Protein AF-A0A935LZ46-F1 (afdb_monomer_lite)

pLDDT: mean 86.14, std 10.17, range [53.03, 98.19]

Foldseek 3Di:
DWWWFKDADQDDVQFPGAWAWELPPFVVLCVCFVVVCAALAHDPPDDDAREETFTDDPVDPDRRLRDDAQWHHHDDCTSHHFLFTWGAPLLVVLQVVWFADPQWDWAWYWYQHPNDTHTITGTGHNDDQQQFWPQVPWFKWWQPDFPPDRDCVSPIGGDPDGDHGPVSVVCVVVVCPDRTDIFTQETEGADDGQWDDGPNRPRITGDPVSVVSCVVSVGPPIDIGTDPRYHYHYPDDDD

Radius of gyration: 18.77 Å; chains: 1; bounding box: 46×38×45 Å

Structure (mmCIF, N/CA/C/O backbone):
data_AF-A0A935LZ46-F1
#
_entry.id   AF-A0A935LZ46-F1
#
loop_
_atom_site.group_PDB
_atom_site.id
_atom_site.type_symbol
_atom_site.label_atom_id
_atom_site.label_alt_id
_atom_site.label_comp_id
_atom_site.label_asym_id
_atom_site.label_entity_id
_atom_site.label_seq_id
_atom_site.pdbx_PDB_ins_code
_atom_site.Cartn_x
_atom_site.Cartn_y
_atom_site.Cartn_z
_atom_site.occupancy
_atom_site.B_iso_or_equiv
_atom_site.auth_seq_id
_atom_site.auth_comp_id
_atom_site.auth_asym_id
_atom_site.auth_atom_id
_atom_site.pdbx_PDB_model_num
ATOM 1 N N . MET A 1 1 ? -1.292 -0.400 -19.312 1.00 72.69 1 MET A N 1
ATOM 2 C CA . MET A 1 1 ? -2.500 -0.202 -18.475 1.00 72.69 1 MET A CA 1
ATOM 3 C C . MET A 1 1 ? -2.251 0.970 -17.535 1.00 72.69 1 MET A C 1
ATOM 5 O O . MET A 1 1 ? -1.100 1.163 -17.160 1.00 72.69 1 MET A O 1
ATOM 9 N N . PHE A 1 2 ? -3.266 1.765 -17.183 1.00 84.56 2 PHE A N 1
ATOM 10 C CA . PHE A 1 2 ? -3.072 2.889 -16.261 1.00 84.56 2 PHE A CA 1
ATOM 11 C C . PHE A 1 2 ? -3.170 2.426 -14.809 1.00 84.56 2 PHE A C 1
ATOM 13 O O . PHE A 1 2 ? -4.133 1.772 -14.417 1.00 84.56 2 PHE A O 1
ATOM 20 N N . TYR A 1 3 ? -2.150 2.777 -14.030 1.00 91.88 3 TYR A N 1
ATOM 21 C CA . TYR A 1 3 ? -2.175 2.679 -12.577 1.00 91.88 3 TYR A CA 1
ATOM 22 C C . TYR A 1 3 ? -2.233 4.085 -11.995 1.00 91.88 3 TYR A C 1
ATOM 24 O O . TYR A 1 3 ? -1.720 5.048 -12.568 1.00 91.88 3 TYR A O 1
ATOM 32 N N . TYR A 1 4 ? -2.841 4.196 -10.827 1.00 92.94 4 TYR A N 1
ATOM 33 C CA . TYR A 1 4 ? -2.971 5.429 -10.073 1.00 92.94 4 TYR A CA 1
ATOM 34 C C . TYR A 1 4 ? -2.252 5.293 -8.744 1.00 92.94 4 TYR A C 1
ATOM 36 O O . TYR A 1 4 ? -2.029 4.192 -8.254 1.00 92.94 4 TYR A O 1
ATOM 44 N N . GLN A 1 5 ? -1.884 6.416 -8.147 1.00 91.88 5 GLN A N 1
ATOM 45 C CA . GLN A 1 5 ? -1.277 6.428 -6.830 1.00 91.88 5 GLN A CA 1
ATOM 46 C C . GLN A 1 5 ? -2.345 6.720 -5.776 1.00 91.88 5 GLN A C 1
ATOM 48 O O . GLN A 1 5 ? -3.014 7.753 -5.856 1.00 91.88 5 GLN A O 1
ATOM 53 N N . LEU A 1 6 ? -2.495 5.819 -4.804 1.00 91.81 6 LEU A N 1
ATOM 54 C CA . LEU A 1 6 ? -3.386 5.971 -3.654 1.00 91.81 6 LEU A CA 1
ATOM 55 C C . LEU A 1 6 ? -2.607 6.494 -2.448 1.00 91.81 6 LEU A C 1
ATOM 57 O O . LEU A 1 6 ? -1.629 5.881 -2.016 1.00 91.81 6 LEU A O 1
ATOM 61 N N . TYR A 1 7 ? -3.088 7.588 -1.862 1.00 86.25 7 TYR A N 1
ATOM 62 C CA . TYR A 1 7 ? -2.537 8.174 -0.643 1.00 86.25 7 TYR A CA 1
ATOM 63 C C . TYR A 1 7 ? -3.631 8.546 0.353 1.00 86.25 7 TYR A C 1
ATOM 65 O O . TYR A 1 7 ? -4.773 8.783 -0.043 1.00 86.25 7 TYR A O 1
ATOM 73 N N . PRO A 1 8 ? -3.280 8.706 1.635 1.00 83.75 8 PRO A N 1
ATOM 74 C CA . PRO A 1 8 ? -4.127 9.424 2.566 1.00 83.75 8 PRO A CA 1
ATOM 75 C C . PRO A 1 8 ? -4.177 10.922 2.218 1.00 83.75 8 PRO A C 1
ATOM 77 O O . PRO A 1 8 ? -3.162 11.604 2.074 1.00 83.75 8 PRO A O 1
ATOM 80 N N . ASN A 1 9 ? -5.387 11.454 2.101 1.00 81.69 9 ASN A N 1
ATOM 81 C CA . ASN A 1 9 ? -5.690 12.859 1.899 1.00 81.69 9 ASN A CA 1
ATOM 82 C C . ASN A 1 9 ? -5.450 13.617 3.204 1.00 81.69 9 ASN A C 1
ATOM 84 O O . ASN A 1 9 ? -6.306 13.649 4.088 1.00 81.69 9 ASN A O 1
ATOM 88 N N . LEU A 1 10 ? -4.291 14.266 3.304 1.00 72.81 10 LEU A N 1
ATOM 89 C CA . LEU A 1 10 ? -3.897 15.045 4.481 1.00 72.81 10 LEU A CA 1
ATOM 90 C C . LEU A 1 10 ? -4.795 16.273 4.733 1.00 72.81 10 LEU A C 1
ATOM 92 O O . LEU A 1 10 ? -4.723 16.877 5.801 1.00 72.81 10 LEU A O 1
ATOM 96 N N . THR A 1 11 ? -5.639 16.642 3.767 1.00 71.62 11 THR A N 1
ATOM 97 C CA . THR A 1 11 ? -6.533 17.802 3.812 1.00 71.62 11 THR A CA 1
ATOM 98 C C . THR A 1 11 ? -7.988 17.362 3.669 1.00 71.62 11 THR A C 1
ATOM 100 O O . THR A 1 11 ? -8.595 17.489 2.605 1.00 71.62 11 THR A O 1
ATOM 103 N N . LEU A 1 12 ? -8.564 16.834 4.750 1.00 72.56 12 LEU A N 1
ATOM 104 C CA . LEU A 1 12 ? -9.996 16.542 4.814 1.00 72.56 12 LEU A CA 1
ATOM 105 C C . LEU A 1 12 ? -10.769 17.762 5.356 1.00 72.56 12 LEU A C 1
ATOM 107 O O . LEU A 1 12 ? -10.416 18.278 6.421 1.00 72.56 12 LEU A O 1
ATOM 111 N N . PRO A 1 13 ? -11.835 18.231 4.677 1.00 70.00 13 PRO A N 1
ATOM 112 C CA . PRO A 1 13 ? -12.670 19.318 5.183 1.00 70.00 13 PRO A CA 1
ATOM 113 C C . PRO A 1 13 ? -13.204 19.018 6.589 1.00 70.00 13 PRO A C 1
ATOM 115 O O . PRO A 1 13 ? -13.739 17.944 6.843 1.00 70.00 13 PRO A O 1
ATOM 118 N N . GLY A 1 14 ? -13.046 19.967 7.512 1.00 70.81 14 GLY A N 1
ATOM 119 C CA . GLY A 1 14 ? -13.464 19.806 8.911 1.00 70.81 14 GLY A CA 1
ATOM 120 C C . GLY A 1 14 ? -12.504 18.991 9.788 1.00 70.81 14 GLY A C 1
ATOM 121 O O . GLY A 1 14 ? -12.657 18.994 11.007 1.00 70.81 14 GLY A O 1
ATOM 122 N N . VAL A 1 15 ? -11.473 18.367 9.213 1.00 71.88 15 VAL A N 1
ATOM 123 C CA . VAL A 1 15 ? -10.475 17.581 9.948 1.00 71.88 15 VAL A CA 1
ATOM 124 C C . VAL A 1 15 ? -9.173 18.374 10.040 1.00 71.88 15 VAL A C 1
ATOM 126 O O . VAL A 1 15 ? -8.519 18.668 9.044 1.00 71.88 15 VAL A O 1
ATOM 129 N N . LYS A 1 16 ? -8.771 18.727 11.266 1.00 68.94 16 LYS A N 1
ATOM 130 C CA . LYS A 1 16 ? -7.572 19.552 11.507 1.00 68.94 16 LYS A CA 1
ATOM 131 C C . LYS A 1 16 ? -6.251 18.800 11.288 1.00 68.94 16 LYS A C 1
ATOM 133 O O . LYS A 1 16 ? -5.224 19.430 11.058 1.00 68.94 16 LYS A O 1
ATOM 138 N N . TYR A 1 17 ? -6.268 17.480 11.431 1.00 73.62 17 TYR A N 1
ATOM 139 C CA . TYR A 1 17 ? -5.152 16.563 11.189 1.00 73.62 17 TYR A CA 1
ATOM 140 C C . TYR A 1 17 ? -5.719 15.158 10.997 1.00 73.62 17 TYR A C 1
ATOM 142 O O . TYR A 1 17 ? -6.695 14.797 11.665 1.00 73.62 17 TYR A O 1
ATOM 150 N N . LEU A 1 18 ? -5.090 14.364 10.129 1.00 79.44 18 LEU A N 1
ATOM 151 C CA . LEU A 1 18 ? -5.390 12.941 10.056 1.00 79.44 18 LEU A CA 1
ATOM 152 C C . LEU A 1 18 ? -4.885 12.239 11.322 1.00 79.44 18 LEU A C 1
ATOM 154 O O . LEU A 1 18 ? -3.733 12.451 11.721 1.00 79.44 18 LEU A O 1
ATOM 158 N N . PRO A 1 19 ? -5.730 11.434 11.977 1.00 87.06 19 PRO A N 1
ATOM 159 C CA . PRO A 1 19 ? -5.279 10.571 13.048 1.00 87.06 19 PRO A CA 1
ATOM 160 C C . PRO A 1 19 ? -4.571 9.334 12.480 1.00 87.06 19 PRO A C 1
ATOM 162 O O . PRO A 1 19 ? -4.832 8.900 11.360 1.00 87.06 19 PRO A O 1
ATOM 165 N N . TYR A 1 20 ? -3.706 8.752 13.298 1.00 89.56 20 TYR A N 1
ATOM 166 C CA . TYR A 1 20 ? -3.020 7.492 13.048 1.00 89.56 20 TYR A CA 1
ATOM 167 C C . TYR A 1 20 ? -3.557 6.428 14.001 1.00 89.56 20 TYR A C 1
ATOM 169 O O . TYR A 1 20 ? -3.895 6.729 15.152 1.00 89.56 20 TYR A O 1
ATOM 177 N N . ALA A 1 21 ? -3.588 5.179 13.549 1.00 92.44 21 ALA A N 1
ATOM 178 C CA . ALA A 1 21 ? -3.959 4.038 14.371 1.00 92.44 21 ALA A CA 1
ATOM 179 C C . ALA A 1 21 ? -2.770 3.583 15.228 1.00 92.44 21 ALA A C 1
ATOM 181 O O . ALA A 1 21 ? -1.761 3.108 14.716 1.00 92.44 21 ALA A O 1
ATOM 182 N N . SER A 1 22 ? -2.877 3.705 16.548 1.00 91.81 22 SER A N 1
ATOM 183 C CA . SER A 1 22 ? -1.863 3.231 17.491 1.00 91.81 22 SER A CA 1
ATOM 184 C C . SER A 1 22 ? -2.217 1.849 18.022 1.00 91.81 22 SER A C 1
ATOM 186 O O . SER A 1 22 ? -3.271 1.668 18.633 1.00 91.81 22 SER A O 1
ATOM 188 N N . GLY A 1 23 ? -1.310 0.891 17.836 1.00 91.75 23 GLY A N 1
ATOM 189 C CA . GLY A 1 23 ? -1.417 -0.459 18.384 1.00 91.75 23 GLY A CA 1
ATOM 190 C C . GLY A 1 23 ? -0.950 -0.592 19.834 1.00 91.75 23 GLY A C 1
ATOM 191 O O . GLY A 1 23 ? -1.043 -1.679 20.385 1.00 91.75 23 GLY A O 1
ATOM 192 N N . HIS A 1 24 ? -0.466 0.477 20.480 1.00 89.62 24 HIS A N 1
ATOM 193 C CA . HIS A 1 24 ? 0.041 0.415 21.864 1.00 89.62 24 HIS A CA 1
ATOM 194 C C . HIS A 1 24 ? -1.024 0.006 22.891 1.00 89.62 24 HIS A C 1
ATOM 196 O O . HIS A 1 24 ? -0.695 -0.477 23.970 1.00 89.62 24 HIS A O 1
ATOM 202 N N . THR A 1 25 ? -2.299 0.228 22.576 1.00 87.94 25 THR A N 1
ATOM 203 C CA . THR A 1 25 ? -3.436 -0.134 23.430 1.00 87.94 25 THR A CA 1
ATOM 204 C C . THR A 1 25 ? -3.940 -1.553 23.187 1.00 87.94 25 THR A C 1
ATOM 206 O O . THR A 1 25 ? -4.748 -2.057 23.967 1.00 87.94 25 THR A O 1
ATOM 209 N N . VAL A 1 26 ? -3.437 -2.231 22.151 1.00 92.06 26 VAL A N 1
ATOM 210 C CA . VAL A 1 26 ? -3.789 -3.618 21.865 1.00 92.06 26 VAL A CA 1
ATOM 211 C C . VAL A 1 26 ? -3.231 -4.510 22.972 1.00 92.06 26 VAL A C 1
ATOM 213 O O . VAL A 1 26 ? -2.052 -4.460 23.327 1.00 92.06 26 VAL A O 1
ATOM 216 N N . LYS A 1 27 ? -4.077 -5.37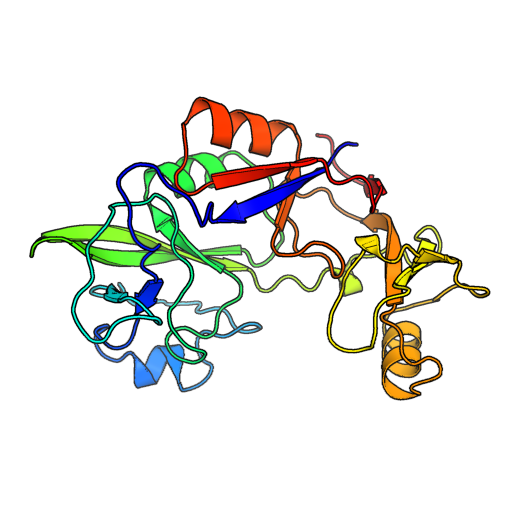7 23.528 1.00 90.00 27 LYS A N 1
ATOM 217 C CA . LYS A 1 27 ? -3.631 -6.365 24.513 1.00 90.00 27 LYS A CA 1
ATOM 218 C C . LYS A 1 27 ? -2.527 -7.240 23.911 1.00 90.00 27 LYS A C 1
ATOM 220 O O . LYS A 1 27 ? -2.704 -7.793 22.830 1.00 90.00 27 LYS A O 1
ATOM 225 N N . ASN A 1 28 ? -1.417 -7.398 24.636 1.00 87.31 28 ASN A N 1
ATOM 226 C CA . ASN A 1 28 ? -0.228 -8.132 24.186 1.00 87.31 28 ASN A CA 1
ATOM 227 C C . ASN A 1 28 ? 0.441 -7.542 22.926 1.00 87.31 28 ASN A C 1
ATOM 229 O O . ASN A 1 28 ? 1.118 -8.272 22.204 1.00 87.31 28 ASN A O 1
ATOM 233 N N . ALA A 1 29 ? 0.286 -6.238 22.663 1.00 87.06 29 ALA A N 1
ATOM 234 C CA . ALA A 1 29 ? 0.909 -5.560 21.524 1.00 87.06 29 ALA A CA 1
ATOM 235 C C . ALA A 1 29 ? 2.418 -5.829 21.410 1.00 87.06 29 ALA A C 1
ATOM 237 O O . ALA A 1 29 ? 2.915 -6.046 20.312 1.00 87.06 29 ALA A O 1
ATOM 238 N N . GLU A 1 30 ? 3.145 -5.877 22.531 1.00 85.62 30 GLU A N 1
ATOM 239 C CA . GLU A 1 30 ? 4.579 -6.198 22.528 1.00 85.62 30 GLU A CA 1
ATOM 240 C C . GLU A 1 30 ? 4.865 -7.585 21.952 1.00 85.62 30 GLU A C 1
ATOM 242 O O . GLU A 1 30 ? 5.786 -7.746 21.157 1.00 85.62 30 GLU A O 1
ATOM 247 N N . ILE A 1 31 ? 4.040 -8.577 22.289 1.00 87.19 31 ILE A N 1
ATOM 248 C CA . ILE A 1 31 ? 4.210 -9.938 21.786 1.00 87.19 31 ILE A CA 1
ATOM 249 C C . ILE A 1 31 ? 4.001 -9.958 20.280 1.00 87.19 31 ILE A C 1
ATOM 251 O O . ILE A 1 31 ? 4.809 -10.553 19.589 1.00 87.19 31 ILE A O 1
ATOM 255 N N . TYR A 1 32 ? 2.963 -9.317 19.751 1.00 86.06 32 TYR A N 1
ATOM 256 C CA . TYR A 1 32 ? 2.658 -9.432 18.322 1.00 86.06 32 TYR A CA 1
ATOM 257 C C . TYR A 1 32 ? 3.468 -8.479 17.443 1.00 86.06 32 TYR A C 1
ATOM 259 O O . TYR A 1 32 ? 3.843 -8.852 16.336 1.00 86.06 32 TYR A O 1
ATOM 267 N N . PHE A 1 33 ? 3.742 -7.266 17.921 1.00 87.06 33 PHE A N 1
ATOM 268 C CA . PHE A 1 33 ? 4.290 -6.194 17.093 1.00 87.06 33 PHE A CA 1
ATOM 269 C C . PHE A 1 33 ? 5.778 -5.914 17.364 1.00 87.06 33 PHE A C 1
ATOM 271 O O . PHE A 1 33 ? 6.503 -5.565 16.439 1.00 87.06 33 PHE A O 1
ATOM 278 N N . ASN A 1 34 ? 6.269 -6.113 18.596 1.00 76.06 34 ASN A N 1
ATOM 279 C CA . ASN A 1 34 ? 7.674 -5.838 18.945 1.00 76.06 34 ASN A CA 1
ATOM 280 C C . ASN A 1 34 ? 8.606 -7.047 18.714 1.00 76.06 34 ASN A C 1
ATOM 282 O O . ASN A 1 34 ? 9.808 -6.886 18.536 1.00 76.06 34 ASN A O 1
ATOM 286 N N . THR A 1 35 ? 8.077 -8.274 18.684 1.00 70.75 35 THR A N 1
ATOM 287 C CA . T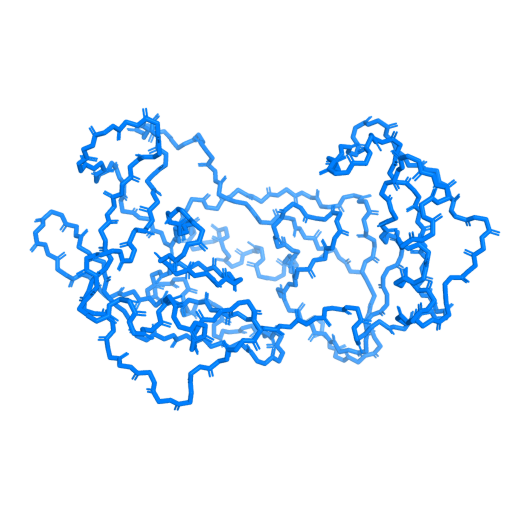HR A 1 35 ? 8.887 -9.494 18.470 1.00 70.75 35 THR A CA 1
ATOM 288 C C . THR A 1 35 ? 9.101 -9.855 16.993 1.00 70.75 35 THR A C 1
ATOM 290 O O . THR A 1 35 ? 9.632 -10.925 16.702 1.00 70.75 35 THR A O 1
ATOM 293 N N . ASN A 1 36 ? 8.687 -8.992 16.057 1.00 69.44 36 ASN A N 1
ATOM 294 C CA . ASN A 1 36 ? 8.663 -9.257 14.610 1.00 69.44 36 ASN A CA 1
ATOM 295 C C . ASN A 1 36 ? 7.778 -10.452 14.193 1.00 69.44 36 ASN A C 1
ATOM 297 O O . ASN A 1 36 ? 7.926 -10.987 13.095 1.00 69.44 36 ASN A O 1
ATOM 301 N N . LEU A 1 37 ? 6.841 -10.882 15.049 1.00 80.38 37 LEU A N 1
ATOM 302 C CA . LEU A 1 37 ? 5.841 -11.892 14.680 1.00 80.38 37 LEU A CA 1
ATOM 303 C C . LEU A 1 37 ? 4.871 -11.390 13.600 1.00 80.38 37 LEU A C 1
ATOM 305 O O . LEU A 1 37 ? 4.356 -12.188 12.820 1.00 80.38 37 LEU A O 1
ATOM 309 N N . LEU A 1 38 ? 4.630 -10.081 13.568 1.00 81.62 38 LEU A N 1
ATOM 310 C CA . LEU A 1 38 ? 3.889 -9.385 12.527 1.00 81.62 38 LEU A CA 1
ATOM 311 C C . LEU A 1 38 ? 4.697 -8.150 12.113 1.00 81.62 38 LEU A C 1
ATOM 313 O O . LEU A 1 38 ? 4.654 -7.121 12.792 1.00 81.62 38 LEU A O 1
ATOM 317 N N . ASP A 1 39 ? 5.468 -8.275 11.031 1.00 81.69 39 ASP A N 1
ATOM 318 C CA . ASP A 1 39 ? 6.300 -7.198 10.490 1.00 81.69 39 ASP A CA 1
ATOM 319 C C . ASP A 1 39 ? 6.199 -7.050 8.955 1.00 81.69 39 ASP A C 1
ATOM 321 O O . ASP A 1 39 ? 5.341 -7.638 8.310 1.00 81.69 39 ASP A O 1
ATOM 325 N N . HIS A 1 40 ? 7.059 -6.248 8.325 1.00 79.38 40 HIS A N 1
ATOM 326 C CA . HIS A 1 40 ? 7.066 -6.040 6.869 1.00 79.38 40 HIS A CA 1
ATOM 327 C C . HIS A 1 40 ? 7.226 -7.323 6.023 1.00 79.38 40 HIS A C 1
ATOM 329 O O . HIS A 1 40 ? 6.884 -7.306 4.839 1.00 79.38 40 HIS A O 1
ATOM 335 N N . PHE A 1 41 ? 7.746 -8.407 6.603 1.00 80.62 41 PHE A N 1
ATOM 336 C CA . PHE A 1 41 ? 8.119 -9.651 5.926 1.00 80.62 41 PHE A CA 1
ATOM 337 C C . PHE A 1 41 ? 7.453 -10.898 6.524 1.00 80.62 41 PHE A C 1
ATOM 339 O O . PHE A 1 41 ? 7.403 -11.932 5.857 1.00 80.62 41 PHE A O 1
ATOM 346 N N . THR A 1 42 ? 6.923 -10.824 7.746 1.00 85.19 42 THR A N 1
ATOM 347 C CA . THR A 1 42 ? 6.294 -11.950 8.444 1.00 85.19 42 THR A CA 1
ATOM 348 C C . THR A 1 42 ? 4.774 -11.826 8.497 1.00 85.19 42 THR A C 1
ATOM 350 O O . THR A 1 42 ? 4.209 -10.761 8.747 1.00 85.19 42 THR A O 1
ATOM 353 N N . LEU A 1 43 ? 4.098 -12.954 8.268 1.00 87.25 43 LEU A N 1
ATOM 354 C CA . LEU A 1 43 ? 2.653 -13.093 8.431 1.00 87.25 43 LEU A CA 1
ATOM 355 C C . LEU A 1 43 ? 2.331 -13.976 9.638 1.00 87.25 43 LEU A C 1
ATOM 357 O O . LEU A 1 43 ? 3.038 -14.943 9.931 1.00 87.25 43 LEU A O 1
ATOM 361 N N . LEU A 1 44 ? 1.208 -13.688 10.293 1.00 87.88 44 LEU A N 1
ATOM 362 C CA . LEU A 1 44 ? 0.673 -14.521 11.362 1.00 87.88 44 LEU A CA 1
ATOM 363 C C . LEU A 1 44 ? -0.271 -15.582 10.795 1.00 87.88 44 LEU A C 1
ATOM 365 O O . LEU A 1 44 ? -1.353 -15.270 10.306 1.00 87.88 44 LEU A O 1
ATOM 369 N N . ASN A 1 45 ? 0.082 -16.854 10.968 1.00 83.12 45 ASN A N 1
ATOM 370 C CA . ASN A 1 45 ? -0.794 -17.971 10.590 1.00 83.12 45 ASN A CA 1
ATOM 371 C C . ASN A 1 45 ? -1.981 -18.158 11.554 1.00 83.12 45 ASN A C 1
ATOM 373 O O . ASN A 1 45 ? -2.978 -18.789 11.215 1.00 83.12 45 ASN A O 1
ATOM 377 N N . SER A 1 46 ? -1.872 -17.656 12.785 1.00 85.88 46 SER A N 1
ATOM 378 C CA . SER A 1 46 ? -2.913 -17.763 13.817 1.00 85.88 46 SER A CA 1
ATOM 379 C C . SER A 1 46 ? -2.997 -16.453 14.604 1.00 85.88 46 SER A C 1
ATOM 381 O O . SER A 1 46 ? -2.506 -16.371 15.732 1.00 85.88 46 SER A O 1
ATOM 383 N N . PRO A 1 47 ? -3.545 -15.394 13.980 1.00 87.31 47 PRO A N 1
ATOM 384 C CA . PRO A 1 47 ? -3.662 -14.081 14.598 1.00 87.31 47 PRO A CA 1
ATOM 385 C C . PRO A 1 47 ? -4.688 -14.115 15.744 1.00 87.31 47 PRO A C 1
ATOM 387 O O . PRO A 1 47 ? -5.712 -14.798 15.639 1.00 87.31 47 PRO A O 1
ATOM 390 N N . PRO A 1 48 ? -4.469 -13.368 16.838 1.00 89.56 48 PRO A N 1
ATOM 391 C CA . PRO A 1 48 ? -5.542 -13.095 17.783 1.00 89.56 48 PRO A CA 1
ATOM 392 C C . PRO A 1 48 ? -6.579 -12.161 17.137 1.00 89.56 48 PRO A C 1
ATOM 394 O O . PRO A 1 48 ? -6.324 -11.533 16.109 1.00 89.56 48 PRO A O 1
ATOM 397 N N . LEU A 1 49 ? -7.713 -11.969 17.809 1.00 90.56 49 LEU A N 1
ATOM 398 C CA . LEU A 1 49 ? -8.465 -10.732 17.625 1.00 90.56 49 LEU A CA 1
ATOM 399 C C . LEU A 1 49 ? -7.677 -9.592 18.283 1.00 90.56 49 LEU A C 1
ATOM 401 O O . LEU A 1 49 ? -7.479 -9.599 19.502 1.00 90.56 49 LEU A O 1
ATOM 405 N N . PHE A 1 50 ? -7.238 -8.612 17.496 1.00 94.06 50 PHE A N 1
ATOM 406 C CA . PHE A 1 50 ? -6.562 -7.434 18.034 1.00 94.06 50 PHE A CA 1
ATOM 407 C C . PHE A 1 50 ? -7.590 -6.504 18.696 1.00 94.06 50 PHE A C 1
ATOM 409 O O . PHE A 1 50 ? -8.387 -5.865 18.011 1.00 94.06 50 PHE A O 1
ATOM 416 N N . ASP A 1 51 ? -7.585 -6.467 20.035 1.00 93.56 51 ASP A N 1
ATOM 417 C CA . ASP A 1 51 ? -8.712 -5.968 20.841 1.00 93.56 51 ASP A CA 1
ATOM 418 C C . ASP A 1 51 ? -9.176 -4.552 20.494 1.00 93.56 51 ASP A C 1
ATOM 420 O O . ASP A 1 51 ? -10.378 -4.350 20.368 1.00 93.56 51 ASP A O 1
ATOM 424 N N . TYR A 1 52 ? -8.263 -3.583 20.365 1.00 94.75 52 TYR A N 1
ATOM 425 C CA . TYR A 1 52 ? -8.531 -2.304 19.707 1.00 94.75 52 TYR A CA 1
ATOM 426 C C . TYR A 1 52 ? -7.256 -1.491 19.469 1.00 94.75 52 TYR A C 1
ATOM 428 O O . TYR A 1 52 ? -6.335 -1.497 20.281 1.00 94.75 52 TYR A O 1
ATOM 436 N N . PHE A 1 53 ? -7.260 -0.730 18.382 1.00 94.38 53 PHE A N 1
ATOM 437 C CA . PHE A 1 53 ? -6.346 0.374 18.122 1.00 94.38 53 PHE A CA 1
ATOM 438 C C . PHE A 1 53 ? -6.953 1.682 18.636 1.00 94.38 53 PHE A C 1
ATOM 440 O O . PHE A 1 53 ? -8.174 1.841 18.657 1.00 94.38 53 PHE A O 1
ATOM 447 N N . SER A 1 54 ? -6.115 2.638 19.032 1.00 92.25 54 SER A N 1
ATOM 448 C CA . SER A 1 54 ? -6.555 3.982 19.435 1.00 92.25 54 SER A CA 1
ATOM 449 C C . SER A 1 54 ? -6.080 5.041 18.448 1.00 92.25 54 SER A C 1
ATOM 451 O O . SER A 1 54 ? -4.964 4.954 17.941 1.00 92.25 54 SER A O 1
ATOM 453 N N . LEU A 1 55 ? -6.897 6.067 18.208 1.00 90.75 55 LEU A N 1
ATOM 454 C CA . LEU A 1 55 ? -6.532 7.172 17.321 1.00 90.75 55 LEU A CA 1
ATOM 455 C C . LEU A 1 55 ? -5.654 8.202 18.034 1.00 90.75 55 LEU A C 1
ATOM 457 O O . LEU A 1 55 ? -6.047 8.795 19.044 1.00 90.75 55 LEU A O 1
ATOM 461 N N . ILE A 1 56 ? -4.472 8.453 17.473 1.00 86.00 56 ILE A N 1
ATOM 462 C CA . ILE A 1 56 ? -3.537 9.464 17.973 1.00 86.00 56 ILE A CA 1
ATOM 463 C C . ILE A 1 56 ? -3.141 10.447 16.872 1.00 86.00 56 ILE A C 1
ATOM 465 O O . ILE A 1 56 ? -3.198 10.135 15.688 1.00 86.00 56 ILE A O 1
ATOM 469 N N . SER A 1 57 ? -2.698 11.643 17.259 1.00 74.81 57 SER A N 1
ATOM 470 C CA . SER A 1 57 ? -2.027 12.568 16.342 1.00 74.81 57 SER A CA 1
ATOM 471 C C . SER A 1 57 ? -0.538 12.562 16.639 1.00 74.81 57 SER A C 1
ATOM 473 O O . SER A 1 57 ? -0.139 12.656 17.798 1.00 74.81 57 SER A O 1
ATOM 475 N N . ILE A 1 58 ? 0.291 12.515 15.600 1.00 68.81 58 ILE A N 1
ATOM 476 C CA . ILE A 1 58 ? 1.747 12.633 15.757 1.00 68.81 58 ILE A CA 1
ATOM 477 C C . ILE A 1 58 ? 2.133 14.090 16.076 1.00 68.81 58 ILE A C 1
ATOM 479 O O . ILE A 1 58 ? 3.107 14.342 16.779 1.00 68.81 58 ILE A O 1
ATOM 483 N N . SER A 1 59 ? 1.336 15.065 15.622 1.00 65.25 59 SER A N 1
ATOM 484 C CA . SER A 1 59 ? 1.597 16.498 15.819 1.00 65.25 59 SER A CA 1
ATOM 485 C C . SER A 1 59 ? 0.988 17.077 17.101 1.00 65.25 59 SER A C 1
ATOM 487 O O . SER A 1 59 ? 1.299 18.212 17.468 1.00 65.25 59 SER A O 1
ATOM 489 N N . LYS A 1 60 ? 0.140 16.323 17.816 1.00 63.81 60 LYS A N 1
ATOM 490 C CA . LYS A 1 60 ? -0.474 16.751 19.081 1.00 63.81 60 LYS A CA 1
ATOM 491 C C . LYS A 1 60 ? -0.516 15.626 20.109 1.00 63.81 60 LYS A C 1
ATOM 493 O O . LYS A 1 60 ? -1.098 14.576 19.863 1.00 63.81 60 LYS A O 1
ATOM 498 N N . LYS A 1 61 ? 0.003 15.891 21.311 1.00 57.44 61 LYS A N 1
ATOM 499 C CA . LYS A 1 61 ? -0.152 14.992 22.466 1.00 57.44 61 LYS A CA 1
ATOM 500 C C . LYS A 1 61 ? -1.629 14.933 22.890 1.00 57.44 61 LYS A C 1
ATOM 502 O O . LYS A 1 61 ? -2.207 15.977 23.180 1.00 57.44 61 LYS A O 1
ATOM 507 N N . GLY A 1 62 ? -2.215 13.734 22.939 1.00 56.19 62 GLY A N 1
ATOM 508 C CA . GLY A 1 62 ? -3.582 13.476 23.423 1.00 56.19 62 GLY A CA 1
ATOM 509 C C . GLY A 1 62 ? -4.439 12.620 22.472 1.00 56.19 62 GLY A C 1
ATOM 510 O O . GLY A 1 62 ? -4.052 12.437 21.313 1.00 56.19 62 GLY A O 1
ATOM 511 N N . PRO A 1 63 ? -5.580 12.080 22.952 1.00 54.94 63 PRO A N 1
ATOM 512 C CA . PRO A 1 63 ? -6.564 11.402 22.112 1.00 54.94 63 PRO A CA 1
ATOM 513 C C . PRO A 1 63 ? -7.119 12.387 21.091 1.00 54.94 63 PRO A C 1
ATOM 515 O O . PRO A 1 63 ? -7.454 13.529 21.403 1.00 54.94 63 PRO A O 1
ATOM 518 N N . ASN A 1 64 ? -7.129 11.945 19.844 1.00 62.03 64 ASN A N 1
ATOM 519 C CA . ASN A 1 64 ? -7.259 12.811 18.686 1.00 62.03 64 ASN A CA 1
ATOM 520 C C . ASN A 1 64 ? -8.208 12.165 17.677 1.00 62.03 64 ASN A C 1
ATOM 522 O O . ASN A 1 64 ? -7.924 12.122 16.485 1.00 62.03 64 ASN A O 1
ATOM 526 N N . GLU A 1 65 ? -9.326 11.658 18.203 1.00 63.59 65 GLU A N 1
ATOM 527 C CA . GLU A 1 65 ? -10.469 11.064 17.501 1.00 63.59 65 GLU A CA 1
ATOM 528 C C . GLU A 1 65 ? -11.174 12.127 16.635 1.00 63.59 65 GLU A C 1
ATOM 530 O O . GLU A 1 65 ? -12.302 12.532 16.881 1.00 63.59 65 GLU A O 1
ATOM 535 N N . SER A 1 66 ? -10.461 12.672 15.648 1.00 72.06 66 SER A N 1
ATOM 536 C CA . SER A 1 66 ? -10.922 13.781 14.811 1.00 72.06 66 SER A CA 1
ATOM 537 C C . SER A 1 66 ? -11.750 13.316 13.617 1.00 72.06 66 SER A C 1
ATOM 539 O O . SER A 1 66 ? -12.488 14.122 13.052 1.00 72.06 66 SER A O 1
ATOM 541 N N . ALA A 1 67 ? -11.616 12.048 13.216 1.00 85.00 67 ALA A N 1
ATOM 542 C CA . ALA A 1 67 ? -12.337 11.482 12.085 1.00 85.00 67 ALA A CA 1
ATOM 543 C C . ALA A 1 67 ? -12.409 9.950 12.145 1.00 85.00 67 ALA A C 1
ATOM 545 O O . ALA A 1 67 ? -11.399 9.270 12.362 1.00 85.00 67 ALA A O 1
ATOM 546 N N . LEU A 1 68 ? -13.604 9.422 11.875 1.00 91.19 68 LEU A N 1
ATOM 547 C CA . LEU A 1 68 ? -13.796 8.024 11.513 1.00 91.19 68 LEU A CA 1
ATOM 548 C C . LEU A 1 68 ? -13.511 7.871 10.011 1.00 91.19 68 LEU A C 1
ATOM 550 O O . LEU A 1 68 ? -14.153 8.534 9.199 1.00 91.19 68 LEU A O 1
ATOM 554 N N . LEU A 1 69 ? -12.527 7.047 9.660 1.00 93.50 69 LEU A N 1
ATOM 555 C CA . LEU A 1 69 ? -11.985 6.879 8.312 1.00 93.50 69 LEU A CA 1
ATOM 556 C C . LEU A 1 69 ? -11.990 5.403 7.920 1.00 93.50 69 LEU A C 1
ATOM 558 O O . LEU A 1 69 ? -11.991 4.516 8.772 1.00 93.50 69 LEU A O 1
ATOM 562 N N . ASP A 1 70 ? -11.951 5.126 6.625 1.00 96.31 70 ASP A N 1
ATOM 563 C CA . ASP A 1 70 ? -11.903 3.764 6.099 1.00 96.31 70 ASP A CA 1
ATOM 564 C C . ASP A 1 70 ? -10.515 3.153 6.096 1.00 96.31 70 ASP A C 1
ATOM 566 O O . ASP A 1 70 ? -10.402 1.933 6.044 1.00 96.31 70 ASP A O 1
ATOM 570 N N . PHE A 1 71 ? -9.467 3.966 6.145 1.00 94.88 71 PHE A N 1
ATOM 571 C CA . PHE A 1 71 ? -8.135 3.473 6.432 1.00 94.88 71 PHE A CA 1
ATOM 572 C C . PHE A 1 71 ? -7.305 4.480 7.218 1.00 94.88 71 PHE A C 1
ATOM 574 O O . PHE A 1 71 ? -7.480 5.694 7.099 1.00 94.88 71 PHE A O 1
ATOM 581 N N . TYR A 1 72 ? -6.382 3.948 8.010 1.00 93.12 72 TYR A N 1
ATOM 582 C CA . TYR A 1 72 ? -5.432 4.708 8.803 1.00 93.12 72 TYR A CA 1
ATOM 583 C C . TYR A 1 72 ? -4.027 4.161 8.595 1.00 93.12 72 TYR A C 1
ATOM 585 O O . TYR A 1 72 ? -3.807 2.947 8.654 1.00 93.12 72 TYR A O 1
ATOM 593 N N . ASP A 1 73 ? -3.073 5.075 8.440 1.00 90.38 73 ASP A N 1
ATOM 594 C CA . ASP A 1 73 ? -1.675 4.772 8.710 1.00 90.38 73 ASP A CA 1
ATOM 595 C C . ASP A 1 73 ? -1.502 4.375 10.174 1.00 90.38 73 ASP A C 1
ATOM 597 O O . ASP A 1 73 ? -2.164 4.902 11.080 1.00 90.38 73 ASP A O 1
ATOM 601 N N . PHE A 1 74 ? -0.567 3.467 10.415 1.00 90.62 74 PHE A N 1
ATOM 602 C CA . PHE A 1 74 ? -0.189 3.104 11.766 1.00 90.62 74 PHE A CA 1
ATOM 603 C C . PHE A 1 74 ? 0.720 4.156 12.400 1.00 90.62 74 PHE A C 1
ATOM 605 O O . PHE A 1 74 ? 1.532 4.805 11.742 1.00 90.62 74 PHE A O 1
ATOM 612 N N . ALA A 1 75 ? 0.563 4.344 13.707 1.00 87.44 75 ALA A N 1
ATOM 613 C CA . ALA A 1 75 ? 1.308 5.342 14.447 1.00 87.44 75 ALA A CA 1
ATOM 614 C C . ALA A 1 75 ? 2.650 4.788 14.944 1.00 87.44 75 ALA A C 1
ATOM 616 O O . ALA A 1 75 ? 2.703 3.821 15.708 1.00 87.44 75 ALA A O 1
ATOM 617 N N . GLY A 1 76 ? 3.735 5.476 14.586 1.00 77.12 76 GLY A N 1
ATOM 618 C CA . GLY A 1 76 ? 5.091 5.069 14.948 1.00 77.12 76 GLY A CA 1
ATOM 619 C C . GLY A 1 76 ? 5.608 3.917 14.086 1.00 77.12 76 GLY A C 1
ATOM 620 O O . GLY A 1 76 ? 5.023 3.570 13.069 1.00 77.12 76 GLY A O 1
ATOM 621 N N . THR A 1 77 ? 6.744 3.347 14.480 1.00 70.75 77 THR A N 1
ATOM 622 C CA . THR A 1 77 ? 7.464 2.345 13.674 1.00 70.75 77 THR A CA 1
ATOM 623 C C . THR A 1 77 ? 7.320 0.913 14.185 1.00 70.75 77 THR A C 1
ATOM 625 O O . THR A 1 77 ? 7.841 0.005 13.548 1.00 70.75 77 THR A O 1
ATOM 628 N N . ILE A 1 78 ? 6.670 0.703 15.339 1.00 71.94 78 ILE A N 1
ATOM 629 C CA . ILE A 1 78 ? 6.711 -0.585 16.058 1.00 71.94 78 ILE A CA 1
ATOM 630 C C . ILE A 1 78 ? 5.319 -1.191 16.288 1.00 71.94 78 ILE A C 1
ATOM 632 O O . ILE A 1 78 ? 5.212 -2.406 16.325 1.00 71.94 78 ILE A O 1
ATOM 636 N N . TYR A 1 79 ? 4.239 -0.408 16.402 1.00 83.56 79 TYR A N 1
ATOM 637 C CA . TYR A 1 79 ? 2.941 -0.913 16.885 1.00 83.56 79 TYR A CA 1
ATOM 638 C C . TYR A 1 79 ? 1.781 -0.585 15.930 1.00 83.56 79 TYR A C 1
ATOM 640 O O . TYR A 1 79 ? 0.965 0.284 16.256 1.00 83.56 79 TYR A O 1
ATOM 648 N N . PRO A 1 80 ? 1.663 -1.269 14.775 1.00 83.50 80 PRO A N 1
ATOM 649 C CA . PRO A 1 80 ? 2.461 -2.376 14.251 1.00 83.50 80 PRO A CA 1
ATOM 650 C C . PR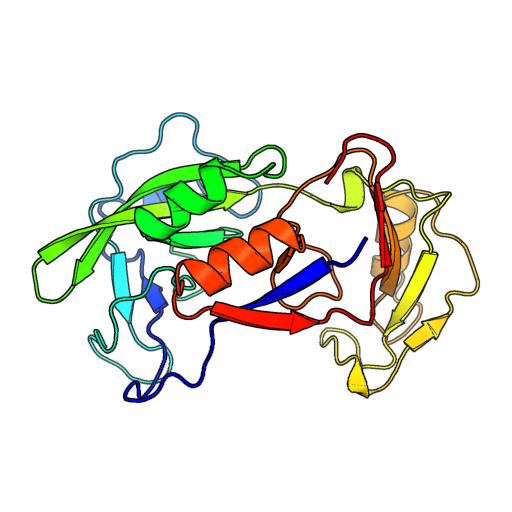O A 1 80 ? 3.455 -1.957 13.154 1.00 83.50 80 PRO A C 1
ATOM 652 O O . PRO A 1 80 ? 3.267 -0.963 12.454 1.00 83.50 80 PRO A O 1
ATOM 655 N N . ARG A 1 81 ? 4.503 -2.762 12.963 1.00 83.56 81 ARG A N 1
ATOM 656 C CA . ARG A 1 81 ? 5.527 -2.566 11.927 1.00 83.56 81 ARG A CA 1
ATOM 657 C C . ARG A 1 81 ? 5.173 -3.291 10.621 1.00 83.56 81 ARG A C 1
ATOM 659 O O . ARG A 1 81 ? 5.925 -4.136 10.155 1.00 83.56 81 ARG A O 1
ATOM 666 N N . VAL A 1 82 ? 4.016 -3.002 10.035 1.00 86.00 82 VAL A N 1
ATOM 667 C CA . VAL A 1 82 ? 3.557 -3.691 8.812 1.00 86.00 82 VAL A CA 1
ATOM 668 C C . VAL A 1 82 ? 3.584 -2.803 7.580 1.00 86.00 82 VAL A C 1
ATOM 670 O O . VAL A 1 82 ? 3.414 -1.590 7.664 1.00 86.00 82 VAL A O 1
ATOM 673 N N . ASN A 1 83 ? 3.731 -3.436 6.415 1.00 83.94 83 ASN A N 1
ATOM 674 C CA . ASN A 1 83 ? 3.382 -2.830 5.134 1.00 83.94 83 ASN A CA 1
ATOM 675 C C . ASN A 1 83 ? 1.867 -2.926 4.956 1.00 83.94 83 ASN A C 1
ATOM 677 O O . ASN A 1 83 ? 1.352 -3.986 4.594 1.00 83.94 83 ASN A O 1
ATOM 681 N N . GLY A 1 84 ? 1.147 -1.853 5.274 1.00 89.88 84 GLY A N 1
ATOM 682 C CA . GLY A 1 84 ? -0.304 -1.924 5.288 1.00 89.88 84 GLY A CA 1
ATOM 683 C C . GLY A 1 84 ? -0.998 -0.793 6.028 1.00 89.88 84 GLY A C 1
ATOM 684 O O . GLY A 1 84 ? -0.388 0.220 6.360 1.00 89.88 84 GLY A O 1
ATOM 685 N N . TYR A 1 85 ? -2.285 -1.000 6.292 1.00 93.94 85 TYR A N 1
ATOM 686 C CA . TYR A 1 85 ? -3.172 -0.036 6.940 1.00 93.94 85 TYR A CA 1
ATOM 687 C C . TYR A 1 85 ? -4.077 -0.721 7.962 1.00 93.94 85 TYR A C 1
ATOM 689 O O . TYR A 1 85 ? -4.374 -1.911 7.850 1.00 93.94 85 TYR A O 1
ATOM 697 N N . LEU A 1 86 ? -4.601 0.050 8.914 1.00 96.19 86 LEU A N 1
ATOM 698 C CA . LEU A 1 86 ? -5.823 -0.344 9.611 1.00 96.19 86 LEU A CA 1
ATOM 699 C C . LEU A 1 86 ? -7.012 0.077 8.745 1.00 96.19 86 LEU A C 1
ATOM 701 O O . LEU A 1 86 ? -7.183 1.272 8.530 1.00 96.19 86 LEU A O 1
ATOM 705 N N . ILE A 1 87 ? -7.826 -0.861 8.265 1.00 97.69 87 ILE A N 1
ATOM 706 C CA . ILE A 1 87 ? -8.925 -0.596 7.327 1.00 97.69 87 ILE A CA 1
ATOM 707 C C . ILE A 1 87 ? -10.299 -0.965 7.890 1.00 97.69 87 ILE A C 1
ATOM 709 O O . ILE A 1 87 ? -10.423 -1.890 8.689 1.00 97.69 87 ILE A O 1
ATOM 713 N N . SER A 1 88 ? -11.339 -0.255 7.462 1.00 98.19 88 SER A N 1
ATOM 714 C CA . SER A 1 88 ? -12.729 -0.549 7.807 1.00 98.19 88 SER A CA 1
ATOM 715 C C . SER A 1 88 ? -13.226 -1.807 7.090 1.00 98.19 88 SER A C 1
ATOM 717 O O . SER A 1 88 ? -12.710 -2.196 6.039 1.00 98.19 88 SER A O 1
ATOM 719 N N . ASP A 1 89 ? -14.298 -2.409 7.608 1.00 97.75 89 ASP A N 1
ATOM 720 C CA . ASP A 1 89 ? -15.025 -3.481 6.910 1.00 97.75 89 ASP A CA 1
ATOM 721 C C . ASP A 1 89 ? -15.488 -3.057 5.505 1.00 97.75 89 ASP A C 1
ATOM 723 O O . ASP A 1 89 ? -15.436 -3.837 4.553 1.00 97.75 89 ASP A O 1
ATOM 727 N N . ARG A 1 90 ? -15.876 -1.785 5.345 1.00 97.56 90 ARG A N 1
ATOM 728 C CA . ARG A 1 90 ? -16.292 -1.234 4.052 1.00 97.56 90 ARG A CA 1
ATOM 729 C C . ARG A 1 90 ? -15.164 -1.283 3.029 1.00 97.56 90 ARG A C 1
ATOM 731 O O . ARG A 1 90 ? -15.399 -1.716 1.905 1.00 97.56 90 ARG A O 1
ATOM 738 N N . PHE A 1 91 ? -13.957 -0.860 3.402 1.00 97.81 91 PHE A N 1
ATOM 739 C CA . PHE A 1 91 ? -12.830 -0.890 2.475 1.00 97.81 91 PHE A CA 1
ATOM 740 C C . PHE A 1 91 ? -12.339 -2.315 2.225 1.00 97.81 91 PHE A C 1
ATOM 742 O O . PHE A 1 91 ? -12.065 -2.664 1.080 1.00 97.81 91 PHE A O 1
ATOM 749 N N . LYS A 1 92 ? -12.337 -3.176 3.251 1.00 98.00 92 LYS A N 1
ATOM 750 C CA . LYS A 1 92 ? -12.028 -4.601 3.078 1.00 98.00 92 LYS A CA 1
ATOM 751 C C . LYS A 1 92 ? -12.930 -5.249 2.021 1.00 98.00 92 LYS A C 1
ATOM 753 O O . LYS A 1 92 ? -12.424 -5.889 1.110 1.00 98.00 92 LYS A O 1
ATOM 758 N N . LYS A 1 93 ? -14.247 -5.030 2.095 1.00 97.62 93 LYS A N 1
ATOM 759 C CA . LYS A 1 93 ? -15.218 -5.568 1.124 1.00 97.62 93 LYS A CA 1
ATOM 760 C C . LYS A 1 93 ? -14.983 -5.107 -0.310 1.00 97.62 93 LYS A C 1
ATOM 762 O O . LYS A 1 93 ? -15.404 -5.802 -1.229 1.00 97.62 93 LYS A O 1
ATOM 767 N N . ILE A 1 94 ? -14.376 -3.936 -0.503 1.00 98.00 94 ILE A N 1
ATOM 768 C CA . ILE A 1 94 ? -13.938 -3.487 -1.826 1.00 98.00 94 ILE A CA 1
ATOM 769 C C . ILE A 1 94 ? -12.721 -4.304 -2.232 1.00 98.00 94 ILE A C 1
ATOM 771 O O . ILE A 1 94 ? -12.777 -4.954 -3.262 1.00 98.00 94 ILE A O 1
ATOM 775 N N . LEU A 1 95 ? -11.670 -4.336 -1.407 1.00 97.06 95 LEU A N 1
ATOM 776 C CA . LEU A 1 95 ? -10.427 -5.053 -1.714 1.00 97.06 95 LEU A CA 1
ATOM 777 C C . LEU A 1 95 ? -10.641 -6.553 -1.981 1.00 97.06 95 LEU A C 1
ATOM 779 O O . LEU A 1 95 ? -9.978 -7.100 -2.854 1.00 97.06 95 LEU A O 1
ATOM 783 N N . ASP A 1 96 ? -11.602 -7.196 -1.308 1.00 96.94 96 ASP A N 1
ATOM 784 C CA . ASP A 1 96 ? -11.980 -8.603 -1.534 1.00 96.94 96 ASP A CA 1
ATOM 785 C C . ASP A 1 96 ? -12.501 -8.882 -2.967 1.00 96.94 96 ASP A C 1
ATOM 787 O O . ASP A 1 96 ? -12.574 -10.039 -3.375 1.00 96.94 96 ASP A O 1
ATOM 791 N N . GLN A 1 97 ? -12.895 -7.852 -3.726 1.00 97.31 97 GLN A N 1
ATOM 792 C CA . GLN A 1 97 ? -13.393 -7.975 -5.107 1.00 97.31 97 GLN A CA 1
ATOM 793 C C . GLN A 1 97 ? -12.277 -7.904 -6.155 1.00 97.31 97 GLN A C 1
ATOM 795 O O . GLN A 1 97 ? -12.545 -8.101 -7.338 1.00 97.31 97 GLN A O 1
ATOM 800 N N . PHE A 1 98 ? -11.050 -7.604 -5.731 1.00 96.50 98 PHE A N 1
ATOM 801 C CA . PHE A 1 98 ? -9.921 -7.326 -6.608 1.00 96.50 98 PHE A CA 1
ATOM 802 C C . PHE A 1 98 ? -8.786 -8.332 -6.400 1.00 96.50 98 PHE A C 1
ATOM 804 O O . PHE A 1 98 ? -8.668 -8.994 -5.367 1.00 96.50 98 PHE A O 1
ATOM 811 N N . THR A 1 99 ? -7.917 -8.433 -7.397 1.00 94.75 99 THR A N 1
ATOM 812 C CA . THR A 1 99 ? -6.746 -9.308 -7.395 1.00 94.75 99 THR A CA 1
ATOM 813 C C . THR A 1 99 ? -5.655 -8.693 -6.528 1.00 94.75 99 THR A C 1
ATOM 815 O O . THR A 1 99 ? -4.929 -7.793 -6.949 1.00 94.75 99 THR A O 1
ATOM 818 N N . MET A 1 100 ? -5.537 -9.159 -5.288 1.00 93.19 100 MET A N 1
ATOM 819 C CA . MET A 1 100 ? -4.481 -8.715 -4.377 1.00 93.19 100 MET A CA 1
ATOM 820 C C . MET A 1 100 ? -3.159 -9.453 -4.639 1.00 93.19 100 MET A C 1
ATOM 822 O O . MET A 1 100 ? -3.180 -10.612 -5.063 1.00 93.19 100 MET A O 1
ATOM 826 N N . PRO A 1 101 ? -2.002 -8.840 -4.327 1.00 88.56 101 PRO A N 1
ATOM 827 C CA . PRO A 1 101 ? -0.725 -9.539 -4.359 1.00 88.56 101 PRO A CA 1
ATOM 828 C C . PRO A 1 101 ? -0.726 -10.788 -3.468 1.00 88.56 101 PRO A C 1
ATOM 830 O O . PRO A 1 101 ? -1.410 -10.810 -2.434 1.00 88.56 101 PRO A O 1
ATOM 833 N N . PRO A 1 102 ? 0.100 -11.799 -3.790 1.00 85.81 102 PRO A N 1
ATOM 834 C CA . PRO A 1 102 ? 0.365 -12.910 -2.888 1.00 85.81 102 PRO A CA 1
ATOM 835 C C . PRO A 1 102 ? 0.760 -12.429 -1.489 1.00 85.81 102 PRO A C 1
ATOM 837 O O . PRO A 1 102 ? 1.377 -11.373 -1.329 1.00 85.81 102 PRO A O 1
ATOM 840 N N . ASN A 1 103 ? 0.451 -13.242 -0.477 1.00 88.94 103 ASN A N 1
ATOM 841 C CA . ASN A 1 103 ? 0.744 -12.942 0.928 1.00 88.94 103 ASN A CA 1
ATOM 842 C C . ASN A 1 103 ? 0.057 -11.662 1.443 1.00 88.94 103 ASN A C 1
ATOM 844 O O . ASN A 1 103 ? 0.609 -10.949 2.282 1.00 88.94 103 ASN A O 1
ATOM 848 N N . THR A 1 104 ? -1.152 -11.385 0.948 1.00 92.56 104 THR A N 1
ATOM 849 C CA . THR A 1 104 ? -2.056 -10.366 1.492 1.00 92.56 104 THR A CA 1
ATOM 850 C C . THR A 1 104 ? -2.947 -10.975 2.576 1.00 92.56 104 THR A C 1
ATOM 852 O O . THR A 1 104 ? -3.573 -12.010 2.360 1.00 92.56 104 THR A O 1
ATOM 855 N N . MET A 1 105 ? -3.024 -10.325 3.736 1.00 94.25 105 MET A N 1
ATOM 856 C CA . MET A 1 105 ? -3.784 -10.759 4.907 1.00 94.25 105 MET A CA 1
ATOM 857 C C . MET A 1 105 ? -4.654 -9.625 5.453 1.00 94.25 105 MET A C 1
ATOM 859 O O . MET A 1 105 ? -4.260 -8.458 5.465 1.00 94.25 105 MET A O 1
ATOM 863 N N . PHE A 1 106 ? -5.825 -9.999 5.969 1.00 96.06 106 PHE A N 1
ATOM 864 C CA . PHE A 1 106 ? -6.736 -9.111 6.688 1.00 96.06 106 PHE A CA 1
ATOM 865 C C . PHE A 1 106 ? -6.964 -9.662 8.093 1.00 96.06 106 PHE A C 1
ATOM 867 O O . PHE A 1 106 ? -7.803 -10.542 8.295 1.00 96.06 106 PHE A O 1
ATOM 874 N N . TYR A 1 107 ? -6.213 -9.168 9.074 1.00 95.94 107 TYR A N 1
ATOM 875 C CA . TYR A 1 107 ? -6.350 -9.650 10.446 1.00 95.94 107 TYR A CA 1
ATOM 876 C C . TYR A 1 107 ? -7.481 -8.924 11.170 1.00 95.94 107 TYR A C 1
ATOM 878 O O . TYR A 1 107 ? -7.458 -7.692 11.202 1.00 95.94 107 TYR A O 1
ATOM 886 N N . PRO A 1 108 ? -8.435 -9.641 11.790 1.00 96.56 108 PRO A N 1
ATOM 887 C CA . PRO A 1 108 ? -9.500 -9.017 12.563 1.00 96.56 108 PRO A CA 1
ATOM 888 C C . PRO A 1 108 ? -8.945 -8.125 13.674 1.00 96.56 108 PRO A C 1
ATOM 890 O O . PRO A 1 108 ? -8.130 -8.550 14.498 1.00 96.56 108 PRO A O 1
ATOM 893 N N . ALA A 1 109 ? -9.418 -6.888 13.714 1.00 97.19 109 ALA A N 1
ATOM 894 C CA . ALA A 1 109 ? -9.034 -5.893 14.696 1.00 97.19 109 ALA A CA 1
ATOM 895 C C . ALA A 1 109 ? -10.250 -5.060 15.106 1.00 97.19 109 ALA A C 1
ATOM 897 O O . ALA A 1 109 ? -11.313 -5.114 14.487 1.00 97.19 109 ALA A O 1
ATOM 898 N N . LYS A 1 110 ? -10.102 -4.251 16.151 1.00 97.19 110 LYS A N 1
ATOM 899 C CA . LYS A 1 110 ? -11.061 -3.180 16.426 1.00 97.19 110 LYS A CA 1
ATOM 900 C C . LYS A 1 110 ? -10.398 -1.817 16.379 1.00 97.19 110 LYS A C 1
ATOM 902 O O . LYS A 1 110 ? -9.193 -1.688 16.581 1.00 97.19 110 LYS A O 1
ATOM 907 N N . LEU A 1 111 ? -11.211 -0.792 16.196 1.00 95.94 111 LEU A N 1
ATOM 908 C CA . LEU A 1 111 ? -10.849 0.596 16.433 1.00 95.94 111 LEU A CA 1
ATOM 909 C C . LEU A 1 111 ? -11.668 1.129 17.607 1.00 95.94 111 LEU A C 1
ATOM 911 O O . LEU A 1 111 ? -12.887 0.991 17.611 1.00 95.94 111 LEU A O 1
ATOM 915 N N . MET A 1 112 ? -11.012 1.747 18.586 1.00 94.69 112 MET A N 1
ATOM 916 C CA . MET A 1 112 ? -11.691 2.519 19.622 1.00 94.69 112 MET A CA 1
ATOM 917 C C . MET A 1 112 ? -12.039 3.902 19.073 1.00 94.69 112 MET A C 1
ATOM 919 O O . MET A 1 112 ? -11.141 4.653 18.686 1.00 94.69 112 MET A O 1
ATOM 923 N N . PHE A 1 113 ? -13.327 4.231 19.060 1.00 92.19 113 PHE A N 1
ATOM 924 C CA . PHE A 1 113 ? -13.840 5.522 18.617 1.00 92.19 113 PHE A CA 1
ATOM 925 C C . PHE A 1 113 ? -14.995 5.960 19.523 1.00 92.19 113 PHE A C 1
ATOM 927 O O . PHE A 1 113 ? -15.994 5.256 19.631 1.00 92.19 113 PHE A O 1
ATOM 934 N N . HIS A 1 114 ? -14.850 7.092 20.218 1.00 89.69 114 HIS A N 1
ATOM 935 C CA . HIS A 1 114 ? -15.825 7.620 21.181 1.00 89.69 114 HIS A CA 1
ATOM 936 C C . HIS A 1 114 ? -16.308 6.596 22.230 1.00 89.69 114 HIS A C 1
ATOM 938 O O . HIS A 1 114 ? -17.469 6.597 22.634 1.00 89.69 114 HIS A O 1
ATOM 944 N N . GLY A 1 115 ? -15.408 5.723 22.696 1.00 90.31 115 GLY A N 1
ATOM 945 C CA . GLY A 1 115 ? -15.714 4.682 23.687 1.00 90.31 115 GLY A CA 1
ATOM 946 C C . GLY A 1 115 ? -16.327 3.400 23.112 1.00 90.31 115 GLY A C 1
ATOM 947 O O . GLY A 1 115 ? -16.540 2.444 23.859 1.00 90.31 115 GLY A O 1
ATOM 948 N N . GLU A 1 116 ? -16.563 3.343 21.801 1.00 94.62 116 GLU A N 1
ATOM 949 C CA . GLU A 1 116 ? -17.073 2.166 21.102 1.00 94.62 116 GLU A CA 1
ATOM 950 C C . GLU A 1 116 ? -15.954 1.435 20.350 1.00 94.62 116 GLU A C 1
ATOM 952 O O . GLU A 1 116 ? -15.053 2.050 19.779 1.00 94.62 116 GLU A O 1
ATOM 957 N N . LYS A 1 117 ? -16.011 0.096 20.340 1.00 95.88 117 LYS A N 1
ATOM 958 C CA . LYS A 1 117 ? -15.087 -0.758 19.579 1.00 95.88 117 LYS A CA 1
ATOM 959 C C . LYS A 1 117 ? -15.714 -1.143 18.243 1.00 95.88 117 LYS A C 1
ATOM 961 O O . LYS A 1 117 ? -16.564 -2.030 18.191 1.00 95.88 117 LYS A O 1
ATOM 966 N N . LEU A 1 118 ? -15.262 -0.504 17.173 1.00 97.12 118 LEU A N 1
ATOM 967 C CA . LEU A 1 118 ? -15.735 -0.722 15.807 1.00 97.12 118 LEU A CA 1
ATOM 968 C C . LEU A 1 118 ? -14.917 -1.808 15.102 1.00 97.12 118 LEU A C 1
ATOM 970 O O . LEU A 1 118 ? -13.724 -1.941 15.367 1.00 97.12 118 LEU A O 1
ATOM 974 N N . ASP A 1 119 ? -15.538 -2.567 14.199 1.00 97.94 119 ASP A N 1
ATOM 975 C CA . ASP A 1 119 ? -14.864 -3.600 13.400 1.00 97.94 119 ASP A CA 1
ATOM 976 C C . ASP A 1 119 ? -13.921 -3.005 12.352 1.00 97.94 119 ASP A C 1
ATOM 978 O O . ASP A 1 119 ? -14.337 -2.241 11.479 1.00 97.94 119 ASP A O 1
ATOM 982 N N . TYR A 1 120 ? -12.648 -3.387 12.443 1.00 98.19 120 TYR A N 1
ATOM 983 C CA . TYR A 1 120 ? -11.574 -2.996 11.535 1.00 98.19 120 TYR A CA 1
ATOM 984 C C . TYR A 1 120 ? -10.683 -4.205 11.232 1.00 98.19 120 TYR A C 1
ATOM 986 O O . TYR A 1 120 ? -10.833 -5.290 11.794 1.00 98.19 120 TYR A O 1
ATOM 994 N N . PHE A 1 121 ? -9.730 -4.025 10.329 1.00 97.88 121 PHE A N 1
ATOM 995 C CA . PHE A 1 121 ? -8.796 -5.065 9.937 1.00 97.88 121 PHE A CA 1
ATOM 996 C C . PHE A 1 121 ? -7.404 -4.479 9.782 1.00 97.88 121 PHE A C 1
ATOM 998 O O . PHE A 1 121 ? -7.242 -3.404 9.212 1.00 97.88 121 PHE A O 1
ATOM 1005 N N . ILE A 1 122 ? -6.384 -5.192 10.249 1.00 96.19 122 ILE A N 1
ATOM 1006 C CA . ILE A 1 122 ? -5.017 -4.923 9.804 1.00 96.19 122 ILE A CA 1
ATOM 1007 C C . ILE A 1 122 ? -4.914 -5.517 8.402 1.00 96.19 122 ILE A C 1
ATOM 1009 O O . ILE A 1 122 ? -4.848 -6.737 8.249 1.00 96.19 122 ILE A O 1
ATOM 1013 N N . PHE A 1 123 ? -4.945 -4.658 7.391 1.00 95.38 123 PHE A N 1
ATOM 1014 C CA . PHE A 1 123 ? -4.549 -5.008 6.037 1.00 95.38 123 PHE A CA 1
ATOM 1015 C C . PHE A 1 123 ? -3.028 -5.021 5.993 1.00 95.38 123 PHE A C 1
ATOM 1017 O O . PHE A 1 123 ? -2.405 -4.002 6.277 1.00 95.38 123 PHE A O 1
ATOM 1024 N N . GLN A 1 124 ? -2.446 -6.165 5.659 1.00 92.56 124 GLN A N 1
ATOM 1025 C CA . GLN A 1 124 ? -1.010 -6.338 5.493 1.00 92.56 124 GLN A CA 1
ATOM 1026 C C . GLN A 1 124 ? -0.745 -7.107 4.207 1.00 92.56 124 GLN A C 1
ATOM 1028 O O . GLN A 1 124 ? -1.473 -8.036 3.876 1.00 92.56 124 GLN A O 1
ATOM 1033 N N . TYR A 1 125 ? 0.351 -6.786 3.537 1.00 88.19 125 TYR A N 1
ATOM 1034 C CA . TYR A 1 125 ? 0.910 -7.623 2.485 1.00 88.19 125 TYR A CA 1
ATOM 1035 C C . TYR A 1 125 ? 2.431 -7.704 2.662 1.00 88.19 125 TYR A C 1
ATOM 1037 O O . TYR A 1 125 ? 3.069 -6.738 3.080 1.00 88.19 125 TYR A O 1
ATOM 1045 N N . THR A 1 126 ? 3.031 -8.856 2.367 1.00 83.19 126 THR A N 1
ATOM 1046 C CA . THR A 1 126 ? 4.496 -9.065 2.464 1.00 83.19 126 THR A CA 1
ATOM 1047 C C . THR A 1 126 ? 5.142 -9.284 1.095 1.00 83.19 126 THR A C 1
ATOM 1049 O O . THR A 1 126 ? 6.177 -9.932 0.948 1.00 83.19 126 THR A O 1
ATOM 1052 N N . PHE A 1 127 ? 4.518 -8.728 0.059 1.00 83.12 127 PHE A N 1
ATOM 1053 C CA . PHE A 1 127 ? 4.947 -8.861 -1.325 1.00 83.12 127 PHE A CA 1
ATOM 1054 C C . PHE A 1 127 ? 6.201 -8.029 -1.625 1.00 83.12 127 PHE A C 1
ATOM 1056 O O . PHE A 1 127 ? 6.191 -6.803 -1.500 1.00 83.12 127 PHE A O 1
ATOM 1063 N N . ASN A 1 128 ? 7.264 -8.686 -2.094 1.00 86.56 128 ASN A N 1
ATOM 1064 C CA . ASN A 1 128 ? 8.422 -8.006 -2.668 1.00 86.56 128 ASN A CA 1
ATOM 1065 C C . ASN A 1 128 ? 8.272 -7.930 -4.191 1.00 86.56 128 ASN A C 1
ATOM 1067 O O . ASN A 1 128 ? 8.539 -8.905 -4.887 1.00 86.56 128 ASN A O 1
ATOM 1071 N N . TYR A 1 129 ? 7.894 -6.763 -4.714 1.00 87.56 129 TYR A N 1
ATOM 1072 C CA . TYR A 1 129 ? 7.688 -6.585 -6.153 1.00 87.56 129 TYR A CA 1
ATOM 1073 C C . TYR A 1 129 ? 8.937 -6.907 -6.985 1.00 87.56 129 TYR A C 1
ATOM 1075 O O . TYR A 1 129 ? 8.799 -7.385 -8.106 1.00 87.56 129 TYR A O 1
ATOM 1083 N N . LEU A 1 130 ? 10.146 -6.714 -6.439 1.00 90.00 130 LEU A N 1
ATOM 1084 C CA . LEU A 1 130 ? 11.400 -6.981 -7.149 1.00 90.00 130 LEU A CA 1
ATOM 1085 C C . LEU A 1 130 ? 11.546 -8.457 -7.538 1.00 90.00 130 LEU A C 1
ATOM 1087 O O . LEU A 1 130 ? 12.152 -8.751 -8.560 1.00 90.00 130 LEU A O 1
ATOM 1091 N N . THR A 1 131 ? 10.968 -9.390 -6.775 1.00 89.19 131 THR A N 1
ATOM 1092 C CA . THR A 1 131 ? 11.051 -10.826 -7.097 1.00 89.19 131 THR A CA 1
ATOM 1093 C C . THR A 1 131 ? 10.079 -11.258 -8.193 1.00 89.19 131 THR A C 1
ATOM 1095 O O . THR A 1 131 ? 10.148 -12.397 -8.642 1.00 89.19 131 THR A O 1
ATOM 1098 N N . GLN A 1 132 ? 9.185 -10.367 -8.629 1.00 88.38 132 GLN A N 1
ATOM 1099 C CA . GLN A 1 132 ? 8.154 -10.641 -9.637 1.00 88.38 132 GLN A CA 1
ATOM 1100 C C . GLN A 1 132 ? 8.384 -9.898 -10.954 1.00 88.38 132 GLN A C 1
ATOM 1102 O O . GLN A 1 132 ? 7.573 -10.007 -11.880 1.00 88.38 132 GLN A O 1
ATOM 1107 N N . LEU A 1 133 ? 9.468 -9.125 -11.029 1.00 91.38 133 LEU A N 1
ATOM 1108 C CA . LEU A 1 133 ? 9.833 -8.366 -12.212 1.00 91.38 133 LEU A CA 1
ATOM 1109 C C . LEU A 1 133 ? 10.413 -9.269 -13.291 1.00 91.38 133 LEU A C 1
ATOM 1111 O O . LEU A 1 133 ? 11.339 -10.046 -13.058 1.00 91.38 133 LEU A O 1
ATOM 1115 N N . ASP A 1 134 ? 9.963 -9.043 -14.516 1.00 92.44 134 ASP A N 1
ATOM 1116 C CA . ASP A 1 134 ? 10.743 -9.375 -15.693 1.00 92.44 134 ASP A CA 1
ATOM 1117 C C . ASP A 1 134 ? 11.807 -8.291 -15.898 1.00 92.44 134 ASP A C 1
ATOM 1119 O O . ASP A 1 134 ? 11.554 -7.228 -16.474 1.00 92.44 134 ASP A O 1
ATOM 1123 N N . TYR A 1 135 ? 13.012 -8.554 -15.399 1.00 92.31 135 TYR A N 1
ATOM 1124 C CA . TYR A 1 135 ? 14.147 -7.635 -15.496 1.00 92.31 135 TYR A CA 1
ATOM 1125 C C . TYR A 1 135 ? 14.615 -7.386 -16.935 1.00 92.31 135 TYR A C 1
ATOM 1127 O O . TYR A 1 135 ? 15.171 -6.327 -17.216 1.00 92.31 135 TYR A O 1
ATOM 1135 N N . ILE A 1 136 ? 14.406 -8.337 -17.849 1.00 89.69 136 ILE A N 1
ATOM 1136 C CA . ILE A 1 136 ? 14.885 -8.238 -19.235 1.00 89.69 136 ILE A CA 1
ATOM 1137 C C . ILE A 1 136 ? 14.070 -7.188 -19.998 1.00 89.69 136 ILE A C 1
ATOM 1139 O O . ILE A 1 136 ? 14.636 -6.387 -20.763 1.00 89.69 136 ILE A O 1
ATOM 1143 N N . ASN A 1 137 ? 12.754 -7.201 -19.775 1.00 91.94 137 ASN A N 1
ATOM 1144 C CA . ASN A 1 137 ? 11.799 -6.305 -20.420 1.00 91.94 137 ASN A CA 1
ATOM 1145 C C . ASN A 1 137 ? 11.581 -4.997 -19.646 1.00 91.94 137 ASN A C 1
ATOM 1147 O O . ASN A 1 137 ? 11.333 -3.962 -20.266 1.00 91.94 137 ASN A O 1
ATOM 1151 N N . SER A 1 138 ? 11.734 -5.007 -18.320 1.00 93.00 138 SER A N 1
ATOM 1152 C CA . SER A 1 138 ? 11.635 -3.791 -17.507 1.00 93.00 138 SER A CA 1
ATOM 1153 C C . SER A 1 138 ? 12.785 -2.819 -17.777 1.00 93.00 138 SER A C 1
ATOM 1155 O O . SER A 1 138 ? 13.931 -3.208 -18.016 1.00 93.00 138 SER A O 1
ATOM 1157 N N . THR A 1 139 ? 12.485 -1.524 -17.710 1.00 92.75 139 THR A N 1
ATOM 1158 C CA . THR A 1 139 ? 13.471 -0.448 -17.858 1.00 92.75 139 THR A CA 1
ATOM 1159 C C . THR A 1 139 ? 13.503 0.437 -16.623 1.00 92.75 139 THR A C 1
ATOM 1161 O O . THR A 1 139 ? 12.524 0.564 -15.884 1.00 92.75 139 THR A O 1
ATOM 1164 N N . TRP A 1 140 ? 14.663 1.044 -16.398 1.00 91.50 140 TRP A N 1
ATOM 1165 C CA . TRP A 1 140 ? 14.997 1.735 -15.163 1.00 91.50 140 TRP A CA 1
ATOM 1166 C C . TRP A 1 140 ? 15.559 3.115 -15.472 1.00 91.50 140 TRP A C 1
ATOM 1168 O O . TRP A 1 140 ? 16.068 3.378 -16.563 1.00 91.50 140 TRP A O 1
ATOM 1178 N N . GLN A 1 141 ? 15.480 3.995 -14.489 1.00 90.00 141 GLN A N 1
ATOM 1179 C CA . GLN A 1 141 ? 15.992 5.352 -14.568 1.00 90.00 141 GLN A CA 1
ATOM 1180 C C . GLN A 1 141 ? 16.479 5.807 -13.194 1.00 90.00 141 GLN A C 1
ATOM 1182 O O . GLN A 1 141 ? 16.105 5.251 -12.159 1.00 90.00 141 GLN A O 1
ATOM 1187 N N . TYR A 1 142 ? 17.315 6.832 -13.184 1.00 87.69 142 TYR A N 1
ATOM 1188 C CA . TYR A 1 142 ? 17.670 7.575 -11.990 1.00 87.69 142 TYR A CA 1
ATOM 1189 C C . TYR A 1 142 ? 16.624 8.656 -11.732 1.00 87.69 142 TYR A C 1
ATOM 1191 O O . TYR A 1 142 ? 16.304 9.434 -12.628 1.00 87.69 142 TYR A O 1
ATOM 1199 N N . SER A 1 143 ? 16.134 8.739 -10.500 1.00 86.75 143 SER A N 1
ATOM 1200 C CA . SER A 1 143 ? 15.539 9.969 -9.982 1.00 86.75 143 SER A CA 1
ATOM 1201 C C . SER A 1 143 ? 16.630 11.030 -9.908 1.00 86.75 143 SER A C 1
ATOM 1203 O O . SER A 1 143 ? 17.687 10.762 -9.338 1.00 86.75 143 SER A O 1
ATOM 1205 N N . ASN A 1 144 ? 16.390 12.225 -10.446 1.00 86.62 144 ASN A N 1
ATOM 1206 C CA . ASN A 1 144 ? 17.363 13.317 -10.354 1.00 86.62 144 ASN A CA 1
ATOM 1207 C C . ASN A 1 144 ? 17.464 13.896 -8.934 1.00 86.62 144 ASN A C 1
ATOM 1209 O O . ASN A 1 144 ? 18.431 14.590 -8.631 1.00 86.62 144 ASN A O 1
ATOM 1213 N N . SER A 1 145 ? 16.505 13.568 -8.064 1.00 82.62 145 SER A N 1
ATOM 1214 C CA . SER A 1 145 ? 16.547 13.921 -6.651 1.00 82.62 145 SER A CA 1
ATOM 1215 C C . SER A 1 145 ? 17.683 13.233 -5.896 1.00 82.62 145 SER A C 1
ATOM 1217 O O . SER A 1 145 ? 18.127 12.130 -6.237 1.00 82.62 145 SER A O 1
ATOM 1219 N N . LYS A 1 146 ? 18.094 13.871 -4.796 1.00 73.19 146 LYS A N 1
ATOM 1220 C CA . LYS A 1 146 ? 19.097 13.333 -3.872 1.00 73.19 146 LYS A CA 1
ATOM 1221 C C . LYS A 1 146 ? 18.696 11.970 -3.311 1.00 73.19 146 LYS A C 1
ATOM 1223 O O . LYS A 1 146 ? 17.521 11.678 -3.083 1.00 73.19 146 LYS A O 1
ATOM 1228 N N . PHE A 1 147 ? 19.699 11.154 -3.017 1.00 69.62 147 PHE A N 1
ATOM 1229 C CA . PHE A 1 147 ? 19.530 9.859 -2.374 1.00 69.62 147 PHE A CA 1
ATOM 1230 C C . PHE A 1 147 ? 18.662 9.944 -1.104 1.00 69.62 147 PHE A C 1
ATOM 1232 O O . PHE A 1 147 ? 18.715 10.914 -0.349 1.00 69.62 147 PHE A O 1
ATOM 1239 N N . GLY A 1 148 ? 17.836 8.919 -0.875 1.00 65.06 148 GLY A N 1
ATOM 1240 C CA . GLY A 1 148 ? 16.937 8.836 0.285 1.00 65.06 148 GLY A CA 1
ATOM 1241 C C . GLY A 1 148 ? 15.614 9.602 0.156 1.00 65.06 148 GLY A C 1
ATOM 1242 O O . GLY A 1 148 ? 14.641 9.213 0.797 1.00 65.06 148 GLY A O 1
ATOM 1243 N N . THR A 1 149 ? 15.527 10.599 -0.728 1.00 68.81 149 THR A N 1
ATOM 1244 C CA . THR A 1 149 ? 14.273 11.303 -1.029 1.00 68.81 149 THR A CA 1
ATOM 1245 C C . THR A 1 149 ? 13.952 11.139 -2.503 1.00 68.81 149 THR A C 1
ATOM 1247 O O . THR A 1 149 ? 14.694 11.601 -3.362 1.00 68.81 149 THR A O 1
ATOM 1250 N N . ILE A 1 150 ? 12.846 10.475 -2.824 1.00 74.00 150 ILE A N 1
ATOM 1251 C CA . ILE A 1 150 ? 12.366 10.410 -4.205 1.00 74.00 150 ILE A CA 1
ATOM 1252 C C . ILE A 1 150 ? 11.503 11.652 -4.451 1.00 74.00 150 ILE A C 1
ATOM 1254 O O . ILE A 1 150 ? 10.365 11.706 -3.989 1.00 74.00 150 ILE A O 1
ATOM 1258 N N . ASP A 1 151 ? 12.059 12.639 -5.155 1.00 75.44 151 ASP A N 1
ATOM 1259 C CA . ASP A 1 151 ? 11.335 13.809 -5.658 1.00 75.44 151 ASP A CA 1
ATOM 1260 C C . ASP A 1 151 ? 11.388 13.816 -7.186 1.00 75.44 151 ASP A C 1
ATOM 1262 O O . ASP A 1 151 ? 12.391 14.140 -7.819 1.00 75.44 151 ASP A O 1
ATOM 1266 N N . LEU A 1 152 ? 10.273 13.424 -7.785 1.00 74.56 152 LEU A N 1
ATOM 1267 C CA . LEU A 1 152 ? 10.178 13.216 -9.225 1.00 74.56 152 LEU A CA 1
ATOM 1268 C C . LEU A 1 152 ? 9.924 14.534 -9.972 1.00 74.56 152 LEU A C 1
ATOM 1270 O O . LEU A 1 152 ? 9.961 14.554 -11.201 1.00 74.56 152 LEU A O 1
ATOM 1274 N N . SER A 1 153 ? 9.708 15.643 -9.252 1.00 80.31 153 SER A N 1
ATOM 1275 C CA . SER A 1 153 ? 9.610 16.978 -9.851 1.00 80.31 153 SER A CA 1
ATOM 1276 C C . SER A 1 153 ? 10.951 17.483 -10.393 1.00 80.31 153 SER A C 1
ATOM 1278 O O . SER A 1 153 ? 10.967 18.290 -11.320 1.00 80.31 153 SER A O 1
ATOM 1280 N N . GLU A 1 154 ? 12.070 16.945 -9.898 1.00 84.00 154 GLU A N 1
ATOM 1281 C CA . GLU A 1 154 ? 13.422 17.224 -10.403 1.00 84.00 154 GLU A CA 1
ATOM 1282 C C . GLU A 1 154 ? 13.743 16.457 -11.707 1.00 84.00 154 GLU A C 1
ATOM 1284 O O . GLU A 1 154 ? 14.801 16.637 -12.320 1.00 84.00 154 GLU A O 1
ATOM 1289 N N . GLY A 1 155 ? 12.813 15.617 -12.169 1.00 85.81 155 GLY A N 1
ATOM 1290 C CA . GLY A 1 155 ? 12.937 14.815 -13.379 1.00 85.81 155 GLY A CA 1
ATOM 1291 C C . GLY A 1 155 ? 13.678 13.496 -13.168 1.00 85.81 155 GLY A C 1
ATOM 1292 O O . GLY A 1 155 ? 14.019 13.099 -12.051 1.00 85.81 155 GLY A O 1
ATOM 1293 N N . CYS A 1 156 ? 13.906 12.784 -14.270 1.00 88.56 156 CYS A N 1
ATOM 1294 C CA . CYS A 1 156 ? 14.598 11.499 -14.273 1.00 88.56 156 CYS A CA 1
ATOM 1295 C C . CYS A 1 156 ? 15.624 11.436 -15.406 1.00 88.56 156 CYS A C 1
ATOM 1297 O O . CYS A 1 156 ? 15.427 12.036 -16.464 1.00 88.56 156 CYS A O 1
ATOM 1299 N N . THR A 1 157 ? 16.694 10.675 -15.191 1.00 89.44 157 THR A N 1
ATOM 1300 C CA . THR A 1 157 ? 17.737 10.400 -16.186 1.00 89.44 157 THR A CA 1
ATOM 1301 C C . THR A 1 157 ? 17.759 8.913 -16.502 1.00 89.44 157 THR A C 1
ATOM 1303 O O . THR A 1 157 ? 17.754 8.088 -15.593 1.00 89.44 157 THR A O 1
ATOM 1306 N N . GLU A 1 158 ? 17.794 8.548 -17.780 1.00 89.38 158 GLU A N 1
ATOM 1307 C CA . GLU A 1 158 ? 17.795 7.144 -18.200 1.00 89.38 158 GLU A CA 1
ATOM 1308 C C . GLU A 1 158 ? 19.015 6.374 -17.665 1.00 89.38 158 GLU A C 1
ATOM 1310 O O . GLU A 1 158 ? 20.117 6.919 -17.543 1.00 89.38 158 GLU A O 1
ATOM 1315 N N . LEU A 1 159 ? 18.799 5.104 -17.311 1.00 89.25 159 LEU A N 1
ATOM 1316 C CA . LEU A 1 159 ? 19.873 4.195 -16.930 1.00 89.25 159 LEU A CA 1
ATOM 1317 C C . LEU A 1 159 ? 20.595 3.717 -18.197 1.00 89.25 159 LEU A C 1
ATOM 1319 O O . LEU A 1 159 ? 19.973 3.183 -19.110 1.00 89.25 159 LEU A O 1
ATOM 1323 N N . ASP A 1 160 ? 21.913 3.878 -18.246 1.00 87.88 160 ASP A N 1
ATOM 1324 C CA . ASP A 1 160 ? 22.761 3.565 -19.405 1.00 87.88 160 ASP A CA 1
ATOM 1325 C C . ASP A 1 160 ? 23.112 2.073 -19.540 1.00 87.88 160 ASP A C 1
ATOM 1327 O O . ASP A 1 160 ? 23.820 1.662 -20.459 1.00 87.88 160 ASP A O 1
ATOM 1331 N N . PHE A 1 161 ? 22.589 1.235 -18.647 1.00 87.94 161 PHE A N 1
ATOM 1332 C CA . PHE A 1 161 ? 22.715 -0.215 -18.695 1.00 87.94 161 PHE A CA 1
ATOM 1333 C C . PHE A 1 161 ? 21.416 -0.884 -18.237 1.00 87.94 161 PHE A C 1
ATOM 1335 O O . PHE A 1 161 ? 20.576 -0.290 -17.561 1.00 87.94 161 PHE A O 1
ATOM 1342 N N . LYS A 1 162 ? 21.255 -2.163 -18.582 1.00 89.19 162 LYS A N 1
ATOM 1343 C CA . LYS A 1 162 ? 20.137 -2.975 -18.094 1.00 89.19 162 LYS A CA 1
ATOM 1344 C C . LYS A 1 162 ? 20.495 -3.685 -16.794 1.00 89.19 162 LYS A C 1
ATOM 1346 O O . LYS A 1 162 ? 21.529 -4.354 -16.699 1.00 89.19 162 LYS A O 1
ATOM 1351 N N . LEU A 1 163 ? 19.593 -3.601 -15.822 1.00 90.56 163 LEU A N 1
ATOM 1352 C CA . LEU A 1 163 ? 19.585 -4.514 -14.685 1.00 90.56 163 LEU A CA 1
ATOM 1353 C C . LEU A 1 163 ? 19.125 -5.897 -15.157 1.00 90.56 163 LEU A C 1
ATOM 1355 O O . LEU A 1 163 ? 18.305 -6.003 -16.062 1.00 90.56 163 LEU A O 1
ATOM 1359 N N . LYS A 1 164 ? 19.719 -6.952 -14.596 1.00 90.62 164 LYS A N 1
ATOM 1360 C CA . LYS A 1 164 ? 19.572 -8.326 -15.113 1.00 90.62 164 LYS A CA 1
ATOM 1361 C C . LYS A 1 164 ? 18.689 -9.184 -14.224 1.00 90.62 164 LYS A C 1
ATOM 1363 O O . LYS A 1 164 ? 17.957 -10.030 -14.718 1.00 90.62 164 LYS A O 1
ATOM 1368 N N . ASP A 1 165 ? 18.792 -8.943 -12.929 1.00 92.62 165 ASP A N 1
ATOM 1369 C CA . ASP A 1 165 ? 18.145 -9.684 -11.866 1.00 92.62 165 ASP A CA 1
ATOM 1370 C C . ASP A 1 165 ? 18.191 -8.837 -10.583 1.00 92.62 165 ASP A C 1
ATOM 1372 O O . ASP A 1 165 ? 18.718 -7.711 -10.555 1.00 92.62 165 ASP A O 1
ATOM 1376 N N . ILE A 1 166 ? 17.613 -9.390 -9.520 1.00 92.31 166 ILE A N 1
ATOM 1377 C CA . ILE A 1 166 ? 17.538 -8.757 -8.207 1.00 92.31 166 ILE A CA 1
ATOM 1378 C C . ILE A 1 166 ? 18.917 -8.568 -7.558 1.00 92.31 166 ILE A C 1
ATOM 1380 O O . ILE A 1 166 ? 19.153 -7.530 -6.940 1.00 92.31 166 ILE A O 1
ATOM 1384 N N . ASP A 1 167 ? 19.856 -9.494 -7.764 1.00 92.44 167 ASP A N 1
ATOM 1385 C CA . ASP A 1 167 ? 21.211 -9.407 -7.208 1.00 92.44 167 ASP A CA 1
ATOM 1386 C C . ASP A 1 167 ? 21.993 -8.259 -7.853 1.00 92.44 167 ASP A C 1
ATOM 1388 O O . ASP A 1 167 ? 22.677 -7.488 -7.179 1.00 92.44 167 ASP A O 1
ATOM 1392 N N . HIS A 1 168 ? 21.843 -8.085 -9.167 1.00 90.50 168 HIS A N 1
ATOM 1393 C CA . HIS A 1 168 ? 22.419 -6.976 -9.909 1.00 90.50 168 HIS A CA 1
ATOM 1394 C C . HIS A 1 168 ? 21.846 -5.638 -9.429 1.00 90.50 168 HIS A C 1
ATOM 1396 O O . HIS A 1 168 ? 22.604 -4.686 -9.247 1.00 90.50 168 HIS A O 1
ATOM 1402 N N . TYR A 1 169 ? 20.536 -5.569 -9.168 1.00 89.56 169 TYR A N 1
ATOM 1403 C CA . TYR A 1 169 ? 19.903 -4.387 -8.577 1.00 89.56 169 TYR A CA 1
ATOM 1404 C C . TYR A 1 169 ? 20.465 -4.071 -7.185 1.00 89.56 169 TYR A C 1
ATOM 1406 O O . TYR A 1 169 ? 20.872 -2.933 -6.949 1.00 89.56 169 TYR A O 1
ATOM 1414 N N . HIS A 1 170 ? 20.547 -5.057 -6.287 1.00 88.25 170 HIS A N 1
ATOM 1415 C CA . HIS A 1 170 ? 21.077 -4.852 -4.936 1.00 88.25 170 HIS A CA 1
ATOM 1416 C C . HIS A 1 170 ? 22.537 -4.422 -4.953 1.00 88.25 170 HIS A C 1
ATOM 1418 O O . HIS A 1 170 ? 22.882 -3.424 -4.327 1.00 88.25 170 HIS A O 1
ATOM 1424 N N . LYS A 1 171 ? 23.367 -5.076 -5.769 1.00 87.06 171 LYS A N 1
ATOM 1425 C CA . LYS A 1 171 ? 24.760 -4.680 -5.970 1.00 87.06 171 LYS A CA 1
ATOM 1426 C C . LYS A 1 171 ? 24.875 -3.222 -6.417 1.00 87.06 171 LYS A C 1
ATOM 1428 O O . LYS A 1 171 ? 25.735 -2.506 -5.926 1.00 87.06 171 LYS A O 1
ATOM 1433 N N . TYR A 1 172 ? 24.017 -2.756 -7.323 1.00 83.06 172 TYR A N 1
ATOM 1434 C CA . TYR A 1 172 ? 24.038 -1.356 -7.757 1.00 83.06 172 TYR A CA 1
ATOM 1435 C C . TYR A 1 172 ? 23.524 -0.373 -6.704 1.00 83.06 172 TYR A C 1
ATOM 1437 O O . TYR A 1 172 ? 23.987 0.766 -6.682 1.00 83.06 172 TYR A O 1
ATOM 1445 N N . GLN A 1 173 ? 22.602 -0.790 -5.834 1.00 80.19 173 GLN A N 1
ATOM 1446 C CA . GLN A 1 173 ? 22.201 0.026 -4.686 1.00 80.19 173 GLN A CA 1
ATOM 1447 C C . GLN A 1 173 ? 23.295 0.113 -3.622 1.00 80.19 173 GLN A C 1
ATOM 1449 O O . GLN A 1 173 ? 23.461 1.169 -3.025 1.00 80.19 173 GLN A O 1
ATOM 1454 N N . GLU A 1 174 ? 24.044 -0.966 -3.399 1.00 75.62 174 GLU A N 1
ATOM 1455 C CA . GLU A 1 174 ? 25.133 -1.019 -2.418 1.00 75.62 174 GLU A CA 1
ATOM 1456 C C . GLU A 1 174 ? 26.409 -0.318 -2.898 1.00 75.62 174 GLU A C 1
ATOM 1458 O O . GLU A 1 174 ? 27.114 0.286 -2.095 1.00 75.62 174 GLU A O 1
ATOM 1463 N N . LEU A 1 175 ? 26.717 -0.388 -4.199 1.00 66.75 175 LEU A N 1
ATOM 1464 C CA . LEU A 1 175 ? 27.926 0.203 -4.786 1.00 66.75 175 LEU A CA 1
ATOM 1465 C C . LEU A 1 175 ? 27.869 1.729 -4.955 1.00 66.75 175 LEU A C 1
ATOM 1467 O O . LEU A 1 175 ? 28.859 2.304 -5.400 1.00 66.75 175 LEU A O 1
ATOM 1471 N N . ASP A 1 176 ? 26.743 2.363 -4.621 1.00 58.25 176 ASP A N 1
ATOM 1472 C CA . ASP A 1 176 ? 26.591 3.820 -4.495 1.00 58.25 176 ASP A CA 1
ATOM 1473 C C . ASP A 1 176 ? 27.187 4.625 -5.669 1.00 58.25 176 ASP A C 1
ATOM 1475 O O . ASP A 1 176 ? 27.974 5.556 -5.512 1.00 58.25 176 ASP A O 1
ATOM 1479 N N . ILE A 1 177 ? 26.866 4.217 -6.902 1.00 57.91 177 ILE A N 1
ATOM 1480 C CA . ILE A 1 177 ? 27.535 4.764 -8.098 1.00 57.91 177 ILE A CA 1
ATOM 1481 C C . ILE A 1 177 ? 26.979 6.156 -8.476 1.00 57.91 177 ILE A C 1
ATOM 1483 O O . ILE A 1 177 ? 27.593 6.874 -9.265 1.00 57.91 177 ILE A O 1
ATOM 1487 N N . LYS A 1 178 ? 25.827 6.565 -7.921 1.00 59.91 178 LYS A N 1
ATOM 1488 C CA . LYS A 1 178 ? 25.237 7.906 -8.089 1.00 59.91 178 LYS A CA 1
ATOM 1489 C C . LYS A 1 178 ? 24.494 8.325 -6.820 1.00 59.91 178 LYS A C 1
ATOM 1491 O O . LYS A 1 178 ? 23.777 7.509 -6.255 1.00 59.91 178 LYS A O 1
ATOM 1496 N N . GLU A 1 179 ? 24.547 9.616 -6.473 1.00 69.50 179 GLU A N 1
ATOM 1497 C CA . GLU A 1 179 ? 23.779 10.264 -5.384 1.00 69.50 179 GLU A CA 1
ATOM 1498 C C . GLU A 1 179 ? 22.243 10.288 -5.626 1.00 69.50 179 GLU A C 1
ATOM 1500 O O . GLU A 1 179 ? 21.536 11.180 -5.156 1.00 69.50 179 GLU A O 1
ATOM 1505 N N . SER A 1 180 ? 21.709 9.321 -6.375 1.00 75.38 180 SER A N 1
ATOM 1506 C CA . SER A 1 180 ? 20.375 9.303 -6.973 1.00 75.38 180 SER A CA 1
ATOM 1507 C C . SER A 1 180 ? 19.693 7.950 -6.771 1.00 75.38 180 SER A C 1
ATOM 1509 O O . SER A 1 180 ? 20.328 6.897 -6.761 1.00 75.38 180 SER A O 1
ATOM 1511 N N . ASN A 1 181 ? 18.364 7.948 -6.664 1.00 82.38 181 ASN A N 1
ATOM 1512 C CA . ASN A 1 181 ? 17.591 6.712 -6.519 1.00 82.38 181 ASN A CA 1
ATOM 1513 C C . ASN A 1 181 ? 17.359 6.023 -7.872 1.00 82.38 181 ASN A C 1
ATOM 1515 O O . ASN A 1 181 ? 16.826 6.647 -8.783 1.00 82.38 181 ASN A O 1
ATOM 1519 N N . ILE A 1 182 ? 17.649 4.723 -7.982 1.00 87.12 182 ILE A N 1
ATOM 1520 C CA . ILE A 1 182 ? 17.179 3.903 -9.112 1.00 87.12 182 ILE A CA 1
ATOM 1521 C C . ILE A 1 182 ? 15.687 3.598 -8.919 1.00 87.12 182 ILE A C 1
ATOM 1523 O O . ILE A 1 182 ? 15.288 3.095 -7.863 1.00 87.12 182 ILE A O 1
ATOM 1527 N N . ILE A 1 183 ? 14.884 3.898 -9.938 1.00 88.38 183 ILE A N 1
ATOM 1528 C CA . ILE A 1 183 ? 13.439 3.655 -9.996 1.00 88.38 183 ILE A CA 1
ATOM 1529 C C . ILE A 1 183 ? 13.062 3.003 -11.333 1.00 88.38 183 ILE A C 1
ATOM 1531 O O . ILE A 1 183 ? 13.812 3.073 -12.310 1.00 88.38 183 ILE A O 1
ATOM 1535 N N . LEU A 1 184 ? 11.893 2.370 -11.380 1.00 90.25 184 LEU A N 1
ATOM 1536 C CA . LEU A 1 184 ? 11.339 1.803 -12.610 1.00 90.25 184 LEU A CA 1
ATOM 1537 C C . LEU A 1 184 ? 10.790 2.904 -13.530 1.00 90.25 184 LEU A C 1
ATOM 1539 O O . LEU A 1 184 ? 10.353 3.952 -13.056 1.00 90.25 184 LEU A O 1
ATOM 1543 N N . LYS A 1 185 ? 10.803 2.641 -14.839 1.00 90.81 185 LYS A N 1
ATOM 1544 C CA . LYS A 1 185 ? 10.170 3.467 -15.882 1.00 90.81 185 LYS A CA 1
ATOM 1545 C C . LYS A 1 185 ? 9.112 2.658 -16.627 1.00 90.81 185 LYS A C 1
ATOM 1547 O O . LYS A 1 185 ? 7.937 3.001 -16.603 1.00 90.81 185 LYS A O 1
ATOM 1552 N N . GLU A 1 186 ? 9.525 1.549 -17.228 1.00 91.94 186 GLU A N 1
ATOM 1553 C CA . GLU A 1 186 ? 8.624 0.525 -17.760 1.00 91.94 186 GLU A CA 1
ATOM 1554 C C . GLU A 1 186 ? 8.729 -0.691 -16.846 1.00 91.94 186 GLU A C 1
ATOM 1556 O O . GLU A 1 186 ? 9.819 -1.248 -16.700 1.00 91.94 186 GLU A O 1
ATOM 1561 N N . VAL A 1 187 ? 7.628 -1.090 -16.217 1.00 91.00 187 VAL A N 1
ATOM 1562 C CA . VAL A 1 187 ? 7.593 -2.235 -15.308 1.00 91.00 187 VAL A CA 1
ATOM 1563 C C . VAL A 1 187 ? 6.796 -3.372 -15.927 1.00 91.00 187 VAL A C 1
ATOM 1565 O O . VAL A 1 187 ? 5.646 -3.187 -16.318 1.00 91.00 187 VAL A O 1
ATOM 1568 N N . TYR A 1 188 ? 7.421 -4.544 -16.011 1.00 92.69 188 TYR A N 1
ATOM 1569 C CA . TYR A 1 188 ? 6.800 -5.777 -16.481 1.00 92.69 188 TYR A CA 1
ATOM 1570 C C . TYR A 1 188 ? 6.739 -6.764 -15.322 1.00 92.69 188 TYR A C 1
ATOM 1572 O O . TYR A 1 188 ? 7.775 -7.232 -14.845 1.00 92.69 188 TYR A O 1
ATOM 1580 N N . PHE A 1 189 ? 5.529 -7.068 -14.866 1.00 90.94 189 PHE A N 1
ATOM 1581 C CA . PHE A 1 189 ? 5.282 -8.099 -13.865 1.00 90.94 189 PHE A CA 1
ATOM 1582 C C . PHE A 1 189 ? 4.826 -9.396 -14.522 1.00 90.94 189 PHE A C 1
ATOM 1584 O O . PHE A 1 189 ? 4.172 -9.392 -15.567 1.00 90.94 189 PHE A O 1
ATOM 1591 N N . SER A 1 190 ? 5.152 -10.516 -13.880 1.00 85.88 190 SER A N 1
ATOM 1592 C CA . SER A 1 190 ? 4.669 -11.826 -14.324 1.00 85.88 190 SER A CA 1
ATOM 1593 C C . SER A 1 190 ? 3.153 -11.938 -14.172 1.00 85.88 190 SER A C 1
ATOM 1595 O O . SER A 1 190 ? 2.480 -12.294 -15.135 1.00 85.88 190 SER A O 1
ATOM 1597 N N . ASP A 1 191 ? 2.623 -11.550 -13.010 1.00 88.12 191 ASP A N 1
ATOM 1598 C CA . ASP A 1 191 ? 1.209 -11.702 -12.667 1.00 88.12 191 ASP A CA 1
ATOM 1599 C C . ASP A 1 191 ? 0.546 -10.359 -12.351 1.00 88.12 191 ASP A C 1
ATOM 1601 O O . ASP A 1 191 ? 1.136 -9.481 -11.713 1.00 88.12 191 ASP A O 1
ATOM 1605 N N . TYR A 1 192 ? -0.700 -10.221 -12.800 1.00 91.00 192 TYR A N 1
ATOM 1606 C CA . TYR A 1 192 ? -1.559 -9.074 -12.530 1.00 91.00 192 TYR A CA 1
ATOM 1607 C C . TYR A 1 192 ? -1.915 -8.924 -11.042 1.00 91.00 192 TYR A C 1
ATOM 1609 O O . TYR A 1 192 ? -2.212 -9.904 -10.360 1.00 91.00 192 TYR A O 1
ATOM 1617 N N . ALA A 1 193 ? -1.946 -7.678 -10.559 1.00 92.31 193 ALA A N 1
ATOM 1618 C CA . ALA A 1 193 ? -2.498 -7.327 -9.253 1.00 92.31 193 ALA A CA 1
ATOM 1619 C C . ALA A 1 193 ? -3.062 -5.901 -9.256 1.00 92.31 193 ALA A C 1
ATOM 1621 O O . ALA A 1 193 ? -2.418 -4.962 -9.724 1.00 92.31 193 ALA A O 1
ATOM 1622 N N . ASP A 1 194 ? -4.236 -5.718 -8.664 1.00 94.44 194 ASP A N 1
ATOM 1623 C CA . ASP A 1 194 ? -4.943 -4.440 -8.593 1.00 94.44 194 ASP A CA 1
ATOM 1624 C C . ASP A 1 194 ? -4.319 -3.444 -7.615 1.00 94.44 194 ASP A C 1
ATOM 1626 O O . ASP A 1 194 ? -4.614 -2.256 -7.686 1.00 94.44 194 ASP A O 1
ATOM 1630 N N . LEU A 1 195 ? -3.467 -3.905 -6.701 1.00 92.94 195 LEU A N 1
ATOM 1631 C CA . LEU A 1 195 ? -2.787 -3.081 -5.709 1.00 92.94 195 LEU A CA 1
ATOM 1632 C C . LEU A 1 195 ? -1.337 -3.536 -5.592 1.00 92.94 195 LEU A C 1
ATOM 1634 O O . LEU A 1 195 ? -1.076 -4.708 -5.368 1.00 92.94 195 LEU A O 1
ATOM 1638 N N . LEU A 1 196 ? -0.384 -2.617 -5.722 1.00 90.19 196 LEU A N 1
ATOM 1639 C CA . LEU A 1 196 ? 1.047 -2.908 -5.681 1.00 90.19 196 LEU A CA 1
ATOM 1640 C C . LEU A 1 196 ? 1.797 -1.822 -4.917 1.00 90.19 196 LEU A C 1
ATOM 1642 O O . LEU A 1 196 ? 1.452 -0.645 -4.980 1.00 90.19 196 LEU A O 1
ATOM 1646 N N . TYR A 1 197 ? 2.886 -2.206 -4.261 1.00 86.31 197 TYR A N 1
ATOM 1647 C CA . TYR A 1 197 ? 3.898 -1.266 -3.790 1.00 86.31 197 TYR A CA 1
ATOM 1648 C C . TYR A 1 197 ? 5.102 -1.326 -4.719 1.00 86.31 197 TYR A C 1
ATOM 1650 O O . TYR A 1 197 ? 5.670 -2.396 -4.929 1.00 86.31 197 TYR A O 1
ATOM 1658 N N . VAL A 1 198 ? 5.491 -0.179 -5.272 1.00 86.50 198 VAL A N 1
ATOM 1659 C CA . VAL A 1 198 ? 6.620 -0.062 -6.200 1.00 86.50 198 VAL A CA 1
ATOM 1660 C C . VAL A 1 198 ? 7.442 1.159 -5.810 1.00 86.50 198 VAL A C 1
ATOM 1662 O O . VAL A 1 198 ? 6.898 2.251 -5.649 1.00 86.50 198 VAL A O 1
ATOM 1665 N N . LYS A 1 199 ? 8.765 1.006 -5.674 1.00 80.56 199 LYS A N 1
ATOM 1666 C CA . LYS A 1 199 ? 9.649 2.146 -5.382 1.00 80.56 199 LYS A CA 1
ATOM 1667 C C . LYS A 1 199 ? 9.530 3.183 -6.505 1.00 80.56 199 LYS A C 1
ATOM 1669 O O . LYS A 1 199 ? 9.655 2.844 -7.678 1.00 80.56 199 LYS A O 1
ATOM 1674 N N . GLY A 1 200 ? 9.317 4.444 -6.136 1.00 75.31 200 GLY A N 1
ATOM 1675 C CA . GLY A 1 200 ? 8.976 5.517 -7.081 1.00 75.31 200 GLY A CA 1
ATOM 1676 C C . GLY A 1 200 ? 7.489 5.881 -7.076 1.00 75.31 200 GLY A C 1
ATOM 1677 O O . GLY A 1 200 ? 7.119 6.926 -7.598 1.00 75.31 200 GLY A O 1
ATOM 1678 N N . ILE A 1 201 ? 6.655 5.074 -6.418 1.00 78.69 201 ILE A N 1
ATOM 1679 C CA . ILE A 1 201 ? 5.273 5.402 -6.069 1.00 78.69 201 ILE A CA 1
ATOM 1680 C C . ILE A 1 201 ? 5.217 5.602 -4.558 1.00 78.69 201 ILE A C 1
ATOM 1682 O O . ILE A 1 201 ? 5.709 4.771 -3.801 1.00 78.69 201 ILE A O 1
ATOM 1686 N N . THR A 1 202 ? 4.669 6.734 -4.107 1.00 68.12 202 THR A N 1
ATOM 1687 C CA . THR A 1 202 ? 4.823 7.150 -2.699 1.00 68.12 202 THR A CA 1
ATOM 1688 C C . THR A 1 202 ? 4.115 6.217 -1.706 1.00 68.12 202 THR A C 1
ATOM 1690 O O . THR A 1 202 ? 4.578 6.129 -0.579 1.00 68.12 202 THR A O 1
ATOM 1693 N N . ASN A 1 203 ? 3.062 5.489 -2.111 1.00 80.25 203 ASN A N 1
ATOM 1694 C CA . ASN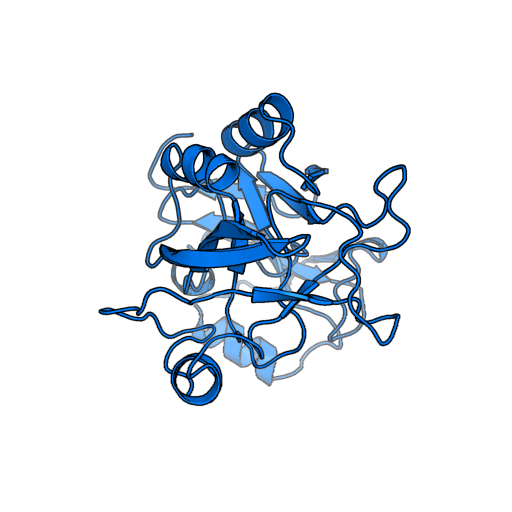 A 1 203 ? 2.394 4.475 -1.278 1.00 80.25 203 ASN A CA 1
ATOM 1695 C C . ASN A 1 203 ? 1.970 3.258 -2.111 1.00 80.25 203 ASN A C 1
ATOM 1697 O O . ASN A 1 203 ? 2.722 2.298 -2.213 1.00 80.25 203 ASN A O 1
ATOM 1701 N N . TYR A 1 204 ? 0.793 3.302 -2.740 1.00 89.31 204 TYR A N 1
ATOM 1702 C CA . TYR A 1 204 ? 0.279 2.184 -3.532 1.00 89.31 204 TYR A CA 1
ATOM 1703 C C . TYR A 1 204 ? 0.002 2.606 -4.959 1.00 89.31 204 TYR A C 1
ATOM 1705 O O . TYR A 1 204 ? -0.608 3.648 -5.192 1.00 89.31 204 TYR A O 1
ATOM 1713 N N . ALA A 1 205 ? 0.421 1.766 -5.895 1.00 91.81 205 ALA A N 1
ATOM 1714 C CA . ALA A 1 205 ? -0.102 1.740 -7.243 1.00 91.81 205 ALA A CA 1
ATOM 1715 C C . ALA A 1 205 ? -1.408 0.941 -7.208 1.00 91.81 205 ALA A C 1
ATOM 1717 O O . ALA A 1 205 ? -1.408 -0.192 -6.732 1.00 91.81 205 ALA A O 1
ATOM 1718 N N . ILE A 1 206 ? -2.498 1.509 -7.704 1.00 94.50 206 ILE A N 1
ATOM 1719 C CA . ILE A 1 206 ? -3.782 0.825 -7.838 1.00 94.50 206 ILE A CA 1
ATOM 1720 C C . ILE A 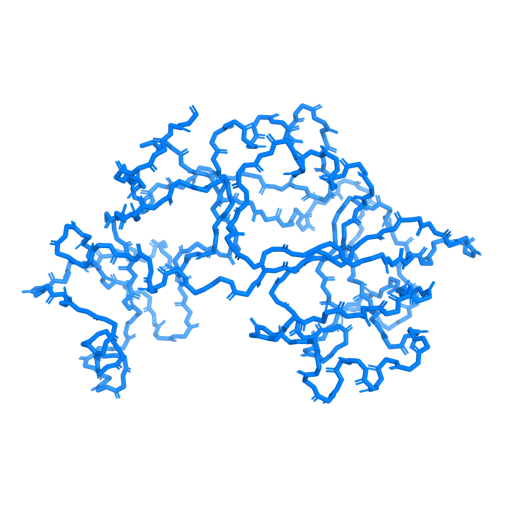1 206 ? -4.224 0.806 -9.297 1.00 94.50 206 ILE A C 1
ATOM 1722 O O . ILE A 1 206 ? -3.976 1.766 -10.029 1.00 94.50 206 ILE A O 1
ATOM 1726 N N . SER A 1 207 ? -4.870 -0.274 -9.719 1.00 94.94 207 SER A N 1
ATOM 1727 C CA . SER A 1 207 ? -5.468 -0.383 -11.047 1.00 94.94 207 SER A CA 1
ATOM 1728 C C . SER A 1 207 ? -6.588 0.645 -11.246 1.00 94.94 207 SER A C 1
ATOM 1730 O O . SER A 1 207 ? -7.155 1.172 -10.283 1.00 94.94 207 SER A O 1
ATOM 1732 N N . GLU A 1 208 ? -6.929 0.934 -12.502 1.00 95.12 208 GLU A N 1
ATOM 1733 C CA . GLU A 1 208 ? -8.075 1.788 -12.839 1.00 95.12 208 GLU A CA 1
ATOM 1734 C C . GLU A 1 208 ? -9.414 1.256 -12.271 1.00 95.12 208 GLU A C 1
ATOM 1736 O O . GLU A 1 208 ? -10.112 2.038 -11.620 1.00 95.12 208 GLU A O 1
ATOM 1741 N N . PRO A 1 209 ? -9.746 -0.052 -12.370 1.00 96.12 209 PRO A N 1
ATOM 1742 C CA . PRO A 1 209 ? -10.952 -0.598 -11.741 1.00 96.12 209 PRO A CA 1
ATOM 1743 C C . PRO A 1 209 ? -11.005 -0.415 -10.215 1.00 96.12 209 PRO A C 1
ATOM 1745 O O . PRO A 1 209 ? -12.045 -0.028 -9.673 1.00 96.12 209 PRO A O 1
ATOM 1748 N N . LEU A 1 210 ? -9.891 -0.641 -9.503 1.00 96.88 210 LEU A N 1
ATOM 1749 C CA . LEU A 1 210 ? -9.841 -0.430 -8.052 1.00 96.88 210 LEU A CA 1
ATOM 1750 C C . LEU A 1 210 ? -9.971 1.058 -7.701 1.00 96.88 210 LEU A C 1
ATOM 1752 O O . LEU A 1 210 ? -10.676 1.415 -6.755 1.00 96.88 210 LEU A O 1
ATOM 1756 N N . LYS A 1 211 ? -9.339 1.937 -8.486 1.00 96.62 211 LYS A N 1
ATOM 1757 C CA . LYS A 1 211 ? -9.487 3.394 -8.377 1.00 96.62 211 LYS A CA 1
ATOM 1758 C C . LYS A 1 211 ? -10.957 3.808 -8.483 1.00 96.62 211 LYS A C 1
ATOM 1760 O O . LYS A 1 211 ? -11.438 4.527 -7.607 1.00 96.62 211 LYS A O 1
ATOM 1765 N N . ASP A 1 212 ? -11.686 3.304 -9.475 1.00 97.12 212 ASP A N 1
ATOM 1766 C CA . ASP A 1 212 ? -13.104 3.626 -9.662 1.00 97.12 212 ASP A CA 1
ATOM 1767 C C . ASP A 1 212 ? -13.960 3.135 -8.490 1.00 97.12 212 ASP A C 1
ATOM 1769 O O . ASP A 1 212 ? -14.798 3.879 -7.976 1.00 97.12 212 ASP A O 1
ATOM 1773 N N . ALA A 1 213 ? -13.721 1.917 -7.997 1.00 98.06 213 ALA A N 1
ATOM 1774 C CA . ALA A 1 213 ? -14.457 1.383 -6.852 1.00 98.06 213 ALA A CA 1
ATOM 1775 C C . ALA A 1 213 ? -14.226 2.195 -5.565 1.00 98.06 213 ALA A C 1
ATOM 1777 O O . ALA A 1 213 ? -15.178 2.464 -4.826 1.00 98.06 213 ALA A O 1
ATOM 1778 N N . ILE A 1 214 ? -12.988 2.634 -5.311 1.00 97.56 214 ILE A N 1
ATOM 1779 C CA . ILE A 1 214 ? -12.635 3.491 -4.167 1.00 97.56 214 ILE A CA 1
ATOM 1780 C C . ILE A 1 214 ? -13.347 4.850 -4.265 1.00 97.56 214 ILE A C 1
ATOM 1782 O O . ILE A 1 214 ? -13.897 5.326 -3.265 1.00 97.56 214 ILE A O 1
ATOM 1786 N N . GLU A 1 215 ? -13.383 5.461 -5.454 1.00 97.00 215 GLU A N 1
ATOM 1787 C CA . GLU A 1 215 ? -14.057 6.746 -5.693 1.00 97.00 215 GLU A CA 1
ATOM 1788 C C . GLU A 1 215 ? -15.581 6.642 -5.559 1.00 97.00 215 GLU A C 1
ATOM 1790 O O . GLU A 1 215 ? -16.194 7.449 -4.855 1.00 97.00 215 GLU A O 1
ATOM 1795 N N . ILE A 1 216 ? -16.196 5.623 -6.170 1.00 97.75 216 ILE A N 1
ATOM 1796 C CA . ILE A 1 216 ? -17.644 5.372 -6.104 1.00 97.75 216 ILE A CA 1
ATOM 1797 C C . ILE A 1 216 ? -18.084 5.146 -4.656 1.00 97.75 216 ILE A C 1
ATOM 1799 O O . ILE A 1 216 ? -19.072 5.730 -4.202 1.00 97.75 216 ILE A O 1
ATOM 1803 N N . ALA A 1 217 ? -17.335 4.333 -3.908 1.00 97.50 217 ALA A N 1
ATOM 1804 C CA . ALA A 1 217 ? -17.629 4.045 -2.509 1.00 97.50 217 ALA A CA 1
ATOM 1805 C C . ALA A 1 217 ? -17.262 5.192 -1.553 1.00 97.50 217 ALA A C 1
ATOM 1807 O O . ALA A 1 217 ? -17.630 5.145 -0.374 1.00 97.50 217 ALA A O 1
ATOM 1808 N N . LYS A 1 218 ? -16.567 6.227 -2.048 1.00 95.88 218 LYS A N 1
ATOM 1809 C CA . LYS A 1 218 ? -16.089 7.377 -1.268 1.00 95.88 218 LYS A CA 1
ATOM 1810 C C . LYS A 1 218 ? -15.286 6.925 -0.045 1.00 95.88 218 LYS A C 1
ATOM 1812 O O . LYS A 1 218 ? -15.570 7.334 1.086 1.00 95.88 218 LYS A O 1
ATOM 1817 N N . ILE A 1 219 ? -14.323 6.033 -0.273 1.00 96.06 219 ILE A N 1
ATOM 1818 C CA . ILE A 1 219 ? -13.396 5.567 0.762 1.00 96.06 219 ILE A CA 1
ATOM 1819 C C . ILE A 1 219 ? -12.542 6.743 1.235 1.00 96.06 219 ILE A C 1
ATOM 1821 O O . ILE A 1 219 ? -11.928 7.461 0.451 1.00 96.06 219 ILE A O 1
ATOM 1825 N N . SER A 1 220 ? -12.504 6.946 2.542 1.00 93.62 220 SER A N 1
ATOM 1826 C CA . SER A 1 220 ? -11.793 8.035 3.202 1.00 93.62 220 SER A CA 1
ATOM 1827 C C . SER A 1 220 ? -10.573 7.499 3.966 1.00 93.62 220 SER A C 1
ATOM 1829 O O . SER A 1 220 ? -10.656 6.429 4.555 1.00 93.62 220 SER A O 1
ATOM 1831 N N . PRO A 1 221 ? -9.437 8.206 4.004 1.00 92.62 221 PRO A N 1
ATOM 1832 C CA . PRO A 1 221 ? -9.168 9.503 3.401 1.00 92.62 221 PRO A CA 1
ATOM 1833 C C . PRO A 1 221 ? -8.592 9.368 1.977 1.00 92.62 221 PRO A C 1
ATOM 1835 O O . PRO A 1 221 ? -7.586 9.999 1.706 1.00 92.62 221 PRO A O 1
ATOM 1838 N N . ALA A 1 222 ? -9.122 8.554 1.058 1.00 93.12 222 ALA A N 1
ATOM 1839 C CA . ALA A 1 222 ? -8.434 8.324 -0.220 1.00 93.12 222 ALA A CA 1
ATOM 1840 C C . ALA A 1 222 ? -8.195 9.626 -1.018 1.00 93.12 222 ALA A C 1
ATOM 1842 O O . ALA A 1 222 ? -9.113 10.405 -1.276 1.00 93.12 222 ALA A O 1
ATOM 1843 N N . LEU A 1 223 ? -6.945 9.843 -1.427 1.00 91.31 223 LEU A N 1
ATOM 1844 C CA . LEU A 1 223 ? -6.534 10.785 -2.460 1.00 91.31 223 LEU A CA 1
ATOM 1845 C C . LEU A 1 223 ? -5.877 9.983 -3.572 1.00 91.31 223 LEU A C 1
ATOM 1847 O O . LEU A 1 223 ? -4.853 9.337 -3.345 1.00 91.31 223 LEU A O 1
ATOM 1851 N N . ILE A 1 224 ? -6.450 10.057 -4.766 1.00 93.19 224 ILE A N 1
ATOM 1852 C CA . ILE A 1 224 ? -5.953 9.326 -5.923 1.00 93.19 224 ILE A CA 1
ATOM 1853 C C . ILE A 1 224 ? -5.372 10.315 -6.928 1.00 93.19 224 ILE A C 1
ATOM 1855 O O . ILE A 1 224 ? -5.977 11.342 -7.236 1.00 93.19 224 ILE A O 1
ATOM 1859 N N . LYS A 1 225 ? -4.169 10.023 -7.420 1.00 91.19 225 LYS A N 1
ATOM 1860 C CA . LYS A 1 225 ? -3.500 10.815 -8.458 1.00 91.19 225 LYS A CA 1
ATOM 1861 C C . LYS A 1 225 ? -3.076 9.923 -9.608 1.00 91.19 225 LYS A C 1
ATOM 1863 O O . LYS A 1 225 ? -2.701 8.773 -9.403 1.00 91.19 225 LYS A O 1
ATOM 1868 N N . HIS A 1 226 ? -3.095 10.468 -10.816 1.00 87.69 226 HIS A N 1
ATOM 1869 C CA . HIS A 1 226 ? -2.549 9.774 -11.975 1.00 87.69 226 HIS A CA 1
ATOM 1870 C C . HIS A 1 226 ? -1.054 9.489 -11.772 1.00 87.69 226 HIS A C 1
ATOM 1872 O O . HIS A 1 226 ? -0.303 10.372 -11.347 1.00 87.69 226 HIS A O 1
ATOM 1878 N N . ASN A 1 227 ? -0.614 8.270 -12.086 1.00 80.75 227 ASN A N 1
ATOM 1879 C CA . ASN A 1 227 ? 0.804 7.958 -12.164 1.00 80.75 227 ASN A CA 1
ATOM 1880 C C . ASN A 1 227 ? 1.305 8.181 -13.595 1.00 80.75 227 ASN A C 1
ATOM 1882 O O . ASN A 1 227 ? 0.960 7.432 -14.499 1.00 80.75 227 ASN A O 1
ATOM 1886 N N . SER A 1 228 ? 2.134 9.199 -13.804 1.00 76.44 228 SER A N 1
ATOM 1887 C CA . SER A 1 228 ? 2.734 9.485 -15.115 1.00 76.44 228 SER A CA 1
ATOM 1888 C C . SER A 1 228 ? 4.161 8.960 -15.272 1.00 76.44 228 SER A C 1
ATOM 1890 O O . SER A 1 228 ? 4.794 9.243 -16.283 1.00 76.44 228 SER A O 1
ATOM 1892 N N . LEU A 1 229 ? 4.705 8.282 -14.259 1.00 78.69 229 LEU A N 1
ATOM 1893 C CA . LEU A 1 229 ? 6.148 8.038 -14.160 1.00 78.69 229 LEU A CA 1
ATOM 1894 C C . LEU A 1 229 ? 6.542 6.591 -14.406 1.00 78.69 229 LEU A C 1
ATOM 1896 O O . LEU A 1 229 ? 7.655 6.338 -14.8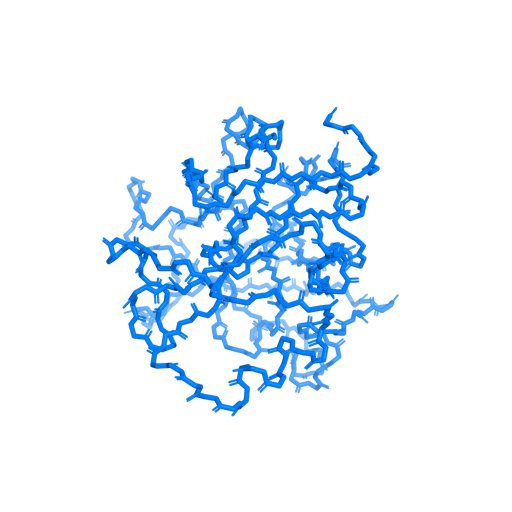59 1.00 78.69 229 LEU A O 1
ATOM 1900 N N . ILE A 1 230 ? 5.637 5.663 -14.100 1.00 87.00 230 ILE A N 1
ATOM 1901 C CA . ILE A 1 230 ? 5.861 4.233 -14.275 1.00 87.00 230 ILE A CA 1
ATOM 1902 C C . ILE A 1 230 ? 4.735 3.679 -15.136 1.00 87.00 230 ILE A C 1
ATOM 1904 O O . ILE A 1 230 ? 3.564 3.782 -14.770 1.00 87.00 230 ILE A O 1
ATOM 1908 N N . ASN A 1 231 ? 5.102 3.074 -16.256 1.00 89.56 231 ASN A N 1
ATOM 1909 C CA . ASN A 1 231 ? 4.188 2.382 -17.148 1.00 89.56 231 ASN A CA 1
ATOM 1910 C C . ASN A 1 231 ? 4.133 0.903 -16.771 1.00 89.56 231 ASN A C 1
ATOM 1912 O O . ASN A 1 231 ? 5.162 0.230 -16.748 1.00 89.56 231 ASN A O 1
ATOM 1916 N N . PHE A 1 232 ? 2.929 0.419 -16.463 1.00 91.50 232 PHE A N 1
ATOM 1917 C CA . PHE A 1 232 ? 2.695 -0.940 -15.981 1.00 91.50 232 PHE A CA 1
ATOM 1918 C C . PHE A 1 232 ? 2.251 -1.877 -17.100 1.00 91.50 232 PHE A C 1
ATOM 1920 O O . PHE A 1 232 ? 1.290 -1.594 -17.833 1.00 91.50 232 PHE A O 1
ATOM 1927 N N . HIS A 1 233 ? 2.925 -3.024 -17.148 1.00 91.81 233 HIS A N 1
ATOM 1928 C CA . HIS A 1 233 ? 2.689 -4.139 -18.053 1.00 91.81 233 HIS A CA 1
ATOM 1929 C C . HIS A 1 233 ? 2.671 -5.449 -17.263 1.00 91.81 233 HIS A C 1
ATOM 1931 O O . HIS A 1 233 ? 3.402 -5.609 -16.284 1.00 91.81 233 HIS A O 1
ATOM 1937 N N . PHE A 1 234 ? 1.847 -6.391 -17.711 1.00 89.12 234 PHE A N 1
ATOM 1938 C CA . PHE A 1 234 ? 1.672 -7.695 -17.077 1.00 89.12 234 PHE A CA 1
ATOM 1939 C C . PHE A 1 234 ? 1.682 -8.777 -18.151 1.00 89.12 234 PHE A C 1
ATOM 1941 O O . PHE A 1 234 ? 1.022 -8.618 -19.179 1.00 89.12 234 PHE A O 1
ATOM 1948 N N . HIS A 1 235 ? 2.442 -9.849 -17.925 1.00 84.00 235 HIS A N 1
ATOM 1949 C CA . HIS A 1 235 ? 2.504 -10.982 -18.854 1.00 84.00 235 HIS A CA 1
ATOM 1950 C C . HIS A 1 235 ? 1.270 -11.876 -18.741 1.00 84.00 235 HIS A C 1
ATOM 1952 O O . HIS A 1 235 ? 0.716 -12.287 -19.759 1.00 84.00 235 HIS A O 1
ATOM 1958 N N . ASN A 1 236 ? 0.830 -12.145 -17.509 1.00 75.81 236 ASN A N 1
ATOM 1959 C CA . ASN A 1 236 ? -0.324 -12.980 -17.204 1.00 75.81 236 ASN A CA 1
ATOM 1960 C C . ASN A 1 236 ? -1.407 -12.198 -16.457 1.00 75.81 236 ASN A C 1
ATOM 1962 O O . ASN A 1 236 ? -1.128 -11.340 -15.617 1.00 75.81 236 ASN A O 1
ATOM 1966 N N . GLY A 1 237 ? -2.655 -12.588 -16.711 1.00 60.47 237 GLY A N 1
ATOM 1967 C CA . GLY A 1 237 ? -3.840 -11.958 -16.140 1.00 60.47 237 GLY A CA 1
ATOM 1968 C C . GLY A 1 237 ? -4.435 -10.897 -17.061 1.00 60.47 237 GLY A C 1
ATOM 1969 O O . GLY A 1 237 ? -3.815 -10.442 -18.021 1.00 60.47 237 GLY A O 1
ATOM 1970 N N . THR A 1 238 ? -5.677 -10.534 -16.781 1.00 53.03 238 THR A N 1
ATOM 1971 C CA . THR A 1 238 ? -6.377 -9.429 -17.439 1.00 53.03 238 THR A CA 1
ATOM 1972 C C . THR A 1 238 ? -6.813 -8.423 -16.377 1.00 53.03 238 THR A C 1
ATOM 1974 O O . THR A 1 238 ? -7.142 -8.860 -15.272 1.00 53.03 238 THR A O 1
ATOM 1977 N N . PRO A 1 239 ? -6.835 -7.118 -16.704 1.00 53.91 239 PRO A N 1
ATOM 1978 C CA . PRO A 1 239 ? -7.657 -6.154 -15.977 1.00 53.91 239 PRO A CA 1
ATOM 1979 C C . PRO A 1 239 ? -9.124 -6.598 -15.928 1.00 53.91 239 PRO A C 1
ATOM 1981 O O . PRO A 1 239 ? -9.575 -7.230 -16.917 1.00 53.91 239 PRO A O 1
#

Secondary structure (DSSP, 8-state):
--EEEEEE-S--TT-SS--EEEGGGSTTHIIIIISSSSSSS---SSPPPEEEEEEE-SSSSSB------SEEPBSTTTTT--SEEEEEHHHHHHHTTS-PPTTEEEEEEEEEETTEEEEEEEEEE---GGGGB-TTT-EEEEEEEETT---GGG-EEE-SS---SHHHHHHHHHTT-SSEEEEEEEEEEEE--SEE--TTSSSEEEEHHHHHHHHHHT-TTEEEEE--S-EEEEEE---

Sequence (239 aa):
MFYYQLYPNLTLPGVKYLPYASGHTVKNAEIYFNTNLLDHFTLLNSPPLFDYFSLISISKKGPNESALLDFYDFAGTIYPRVNGYLISDRFKKILDQFTMPPNTMFYPAKLMFHGEKLDYFIFQYTFNYLTQLDYINSTWQYSNSKFGTIDLSEGCTELDFKLKDIDHYHKYQELDIKESNIILKEVYFSDYADLLYVKGITNYAISEPLKDAIEIAKISPALIKHNSLINFHFHNGTP